Protein AF-A0A383AZI6-F1 (afdb_monomer_lite)

Foldseek 3Di:
DLVVLLVVLLVVLLVVLLVCLQVVPDLVVVCCVLVVLLVVLLVVLCVDPQSVVLLVVLQVSLVVQCDPPNLVVLLVVQQVSNVVSVNNPPSVSSVSSSSSSSSSSSSSSSVVSVVCVVPPPPVRVVVVVVVVVVVPPDPCDPVNVDLVVLLVVLCVVQVVVVVVVVCCQCPVVVHDDDPVVVVVVVSVVSSVVSSVVSSCVVPPVVVVVVVCVVCLVQCQDDDPVDPCGVVHHNVVSVVVVVVVVVVVD

pLDDT: mean 81.36, std 10.44, range [44.0, 95.06]

Radius of gyration: 22.18 Å; chains: 1; bounding box: 53×48×57 Å

Structure (mmCIF, N/CA/C/O backbone):
data_AF-A0A383AZI6-F1
#
_entry.id   AF-A0A383AZI6-F1
#
loop_
_atom_site.group_PDB
_atom_site.id
_atom_site.type_symbol
_atom_site.label_atom_id
_atom_site.label_alt_id
_atom_site.label_comp_id
_atom_site.label_asym_id
_atom_site.label_entity_id
_atom_site.label_seq_id
_atom_site.pdbx_PDB_ins_code
_atom_site.Cartn_x
_atom_site.Cartn_y
_atom_site.Cartn_z
_atom_site.occupancy
_atom_site.B_iso_or_equiv
_atom_site.auth_seq_id
_atom_site.auth_comp_id
_atom_site.auth_asym_id
_atom_site.auth_atom_id
_atom_site.pdbx_PDB_model_num
ATOM 1 N N . PRO A 1 1 ? -8.246 4.842 -11.135 1.00 75.75 1 PRO A N 1
ATOM 2 C CA . PRO A 1 1 ? -8.836 3.489 -10.935 1.00 75.75 1 PRO A CA 1
ATOM 3 C C . PRO A 1 1 ? -8.037 2.626 -9.942 1.00 75.75 1 PRO A C 1
ATOM 5 O O . PRO A 1 1 ? -8.642 2.049 -9.046 1.00 75.75 1 PRO A O 1
ATOM 8 N N . LEU A 1 2 ? -6.700 2.598 -10.049 1.00 81.69 2 LEU A N 1
ATOM 9 C CA . LEU A 1 2 ? -5.825 1.790 -9.187 1.00 81.69 2 LEU A CA 1
ATOM 10 C C . LEU A 1 2 ? -6.027 2.072 -7.687 1.00 81.69 2 LEU A C 1
ATOM 12 O O . LEU A 1 2 ? -6.372 1.167 -6.938 1.00 81.69 2 LEU A O 1
ATOM 16 N N . VAL A 1 3 ? -5.922 3.339 -7.265 1.00 83.31 3 VAL A N 1
ATOM 17 C CA . VAL A 1 3 ? -6.069 3.749 -5.851 1.00 83.31 3 VAL A CA 1
ATOM 18 C C . VAL A 1 3 ? -7.424 3.342 -5.257 1.00 83.31 3 VAL A C 1
ATOM 20 O O . VAL A 1 3 ? -7.498 2.954 -4.096 1.00 83.31 3 VAL A O 1
ATOM 23 N N . LEU A 1 4 ? -8.499 3.385 -6.052 1.00 86.38 4 LEU A N 1
ATOM 24 C CA . LEU A 1 4 ? -9.842 3.004 -5.599 1.00 86.38 4 LEU A CA 1
ATOM 25 C C . LEU A 1 4 ? -9.959 1.495 -5.369 1.00 86.38 4 LEU A C 1
ATOM 27 O O . LEU A 1 4 ? -10.538 1.077 -4.373 1.00 86.38 4 LEU A O 1
ATOM 31 N N . ILE A 1 5 ? -9.393 0.684 -6.265 1.00 87.62 5 ILE A N 1
ATOM 32 C CA . ILE A 1 5 ? -9.413 -0.781 -6.160 1.00 87.62 5 ILE A CA 1
ATOM 33 C C . ILE A 1 5 ? -8.516 -1.256 -5.017 1.00 87.62 5 ILE A C 1
ATOM 35 O O . ILE A 1 5 ? -8.917 -2.119 -4.238 1.00 87.62 5 ILE A O 1
ATOM 39 N N . VAL A 1 6 ? -7.349 -0.632 -4.855 1.00 85.75 6 VAL A N 1
ATOM 40 C CA . VAL A 1 6 ? -6.475 -0.837 -3.695 1.00 85.75 6 VAL A CA 1
ATOM 41 C C . VAL A 1 6 ? -7.218 -0.489 -2.404 1.00 85.75 6 VAL A C 1
ATOM 43 O O . VAL A 1 6 ? -7.275 -1.307 -1.489 1.00 85.75 6 VAL A O 1
ATOM 46 N N . GLY A 1 7 ? -7.862 0.682 -2.350 1.00 84.94 7 GLY A N 1
ATOM 47 C CA . GLY A 1 7 ? -8.671 1.106 -1.206 1.00 84.94 7 GLY A CA 1
ATOM 48 C C . GLY A 1 7 ? -9.829 0.151 -0.903 1.00 84.94 7 GLY A C 1
ATOM 49 O O . GLY A 1 7 ? -10.079 -0.155 0.261 1.00 84.94 7 GLY A O 1
ATOM 50 N N . ALA A 1 8 ? -10.492 -0.385 -1.931 1.00 88.31 8 ALA A N 1
ATOM 51 C CA . ALA A 1 8 ? -11.521 -1.410 -1.774 1.00 88.31 8 ALA A CA 1
ATOM 52 C C . ALA A 1 8 ? -10.944 -2.713 -1.192 1.00 88.31 8 ALA A C 1
ATOM 54 O O . ALA A 1 8 ? -11.536 -3.285 -0.277 1.00 88.31 8 ALA A O 1
ATOM 55 N N . GLY A 1 9 ? -9.763 -3.142 -1.654 1.00 86.12 9 GLY A N 1
ATOM 56 C CA . GLY A 1 9 ? -9.033 -4.284 -1.098 1.00 86.12 9 GLY A CA 1
ATOM 57 C C . GLY A 1 9 ? -8.710 -4.107 0.389 1.00 86.12 9 GLY A C 1
ATOM 58 O O . GLY A 1 9 ? -9.029 -4.982 1.196 1.00 86.12 9 GLY A O 1
ATOM 59 N N . VAL A 1 10 ? -8.164 -2.948 0.777 1.00 85.56 10 VAL A N 1
ATOM 60 C CA . VAL A 1 10 ? -7.911 -2.606 2.191 1.00 85.56 10 VAL A CA 1
ATOM 61 C C . VAL A 1 10 ? -9.215 -2.590 2.999 1.00 85.56 10 VAL A C 1
ATOM 63 O O . VAL A 1 10 ? -9.258 -3.115 4.111 1.00 85.56 10 VAL A O 1
ATOM 66 N N . GLY A 1 11 ? -10.296 -2.036 2.444 1.00 85.56 11 GLY A N 1
ATOM 67 C CA . GLY A 1 11 ? -11.608 -1.995 3.093 1.00 85.56 11 GLY A CA 1
ATOM 68 C C . GLY A 1 11 ? -12.168 -3.389 3.389 1.00 85.56 11 GLY A C 1
ATOM 69 O O . GLY A 1 11 ? -12.598 -3.657 4.511 1.00 85.56 11 GLY A O 1
ATOM 70 N N . ILE A 1 12 ? -12.098 -4.308 2.421 1.00 88.75 12 ILE A N 1
ATOM 71 C CA . ILE A 1 12 ? -12.509 -5.709 2.605 1.00 88.75 12 ILE A CA 1
ATOM 72 C C . ILE A 1 12 ? -11.658 -6.382 3.688 1.00 88.75 12 ILE A C 1
ATOM 74 O O . ILE A 1 12 ? -12.202 -7.054 4.568 1.00 88.75 12 ILE A O 1
ATOM 78 N N . ALA A 1 13 ? -10.340 -6.163 3.674 1.00 85.94 13 ALA A N 1
ATOM 79 C CA . ALA A 1 13 ? -9.444 -6.699 4.695 1.00 85.94 13 ALA A CA 1
ATOM 80 C C . ALA A 1 13 ? -9.781 -6.184 6.102 1.00 85.94 13 ALA A C 1
ATOM 82 O O . ALA A 1 13 ? -9.798 -6.969 7.053 1.00 85.94 13 ALA A O 1
ATOM 83 N N . ALA A 1 14 ? -10.100 -4.894 6.240 1.00 81.62 14 ALA A N 1
ATOM 84 C CA . ALA A 1 14 ? -10.511 -4.303 7.510 1.00 81.62 14 ALA A CA 1
ATOM 85 C C . ALA A 1 14 ? -11.817 -4.928 8.027 1.00 81.62 14 ALA A C 1
ATOM 87 O O . ALA A 1 14 ? -11.870 -5.351 9.181 1.00 81.62 14 ALA A O 1
ATOM 88 N N . ILE A 1 15 ? -12.836 -5.074 7.168 1.00 85.88 15 ILE A N 1
ATOM 89 C CA . ILE A 1 15 ? -14.121 -5.703 7.524 1.00 85.88 15 ILE A CA 1
ATOM 90 C C . ILE A 1 15 ? -13.909 -7.146 7.993 1.00 85.88 15 ILE A C 1
ATOM 92 O O . ILE A 1 15 ? -14.401 -7.539 9.054 1.00 85.88 15 ILE A O 1
ATOM 96 N N . LEU A 1 16 ? -13.151 -7.938 7.230 1.00 85.88 16 LEU A N 1
ATOM 97 C CA . LEU A 1 16 ? -12.833 -9.321 7.587 1.00 85.88 16 LEU A CA 1
ATOM 98 C C . LEU A 1 16 ? -12.032 -9.399 8.893 1.00 85.88 16 LEU A C 1
ATOM 100 O O . LEU A 1 16 ? -12.308 -10.262 9.728 1.00 85.88 16 LEU A O 1
ATOM 104 N N . GLY A 1 17 ? -11.094 -8.473 9.104 1.00 80.12 17 GLY A N 1
ATOM 105 C CA . GLY A 1 17 ? -10.350 -8.322 10.352 1.00 80.12 17 GLY A CA 1
ATOM 106 C C . GLY A 1 17 ? -11.260 -8.073 11.553 1.00 80.12 17 GLY A C 1
ATOM 107 O O . GLY A 1 17 ? -11.163 -8.783 12.555 1.00 80.12 17 GLY A O 1
ATOM 108 N N . THR A 1 18 ? -12.200 -7.133 11.440 1.00 77.44 18 THR A N 1
ATOM 109 C CA . THR A 1 18 ? -13.170 -6.833 12.500 1.00 77.44 18 THR A CA 1
ATOM 110 C C . THR A 1 18 ? -14.098 -8.016 12.781 1.00 77.44 18 THR A C 1
ATOM 112 O O . THR A 1 18 ? -14.256 -8.400 13.940 1.00 77.44 18 THR A O 1
ATOM 115 N N . ILE A 1 19 ? -14.668 -8.647 11.745 1.00 81.44 19 ILE A N 1
ATOM 116 C CA . ILE A 1 19 ? -15.553 -9.819 11.898 1.00 81.44 19 ILE A CA 1
ATOM 117 C C . ILE A 1 19 ? -14.828 -10.950 12.621 1.00 81.44 19 ILE A C 1
ATOM 119 O O . ILE A 1 19 ? -15.390 -11.592 13.511 1.00 81.44 19 ILE A O 1
ATOM 123 N N . ARG A 1 20 ? -13.569 -11.185 12.257 1.00 79.50 20 ARG A N 1
ATOM 124 C CA . ARG A 1 20 ? -12.736 -12.202 12.885 1.00 79.50 20 ARG A CA 1
ATOM 125 C C . ARG A 1 20 ? -12.539 -11.934 14.376 1.00 79.50 20 ARG A C 1
ATOM 127 O O . ARG A 1 20 ? -12.632 -12.885 15.151 1.00 79.50 20 ARG A O 1
ATOM 134 N N . PHE A 1 21 ? -12.292 -10.691 14.795 1.00 72.69 21 PHE A N 1
ATOM 135 C CA . PHE A 1 21 ? -12.179 -10.375 16.222 1.00 72.69 21 PHE A CA 1
ATOM 136 C C . PHE A 1 21 ? -13.483 -10.648 16.972 1.00 72.69 21 PHE A C 1
ATOM 138 O O . PHE A 1 21 ? -13.454 -11.306 18.009 1.00 72.69 21 PHE A O 1
ATOM 145 N N . VAL A 1 22 ? -14.617 -10.218 16.411 1.00 72.62 22 VAL A N 1
ATOM 146 C CA . VAL A 1 22 ? -15.942 -10.392 17.027 1.00 72.62 22 VAL A CA 1
ATOM 147 C C . VAL A 1 22 ? -16.327 -11.870 17.138 1.00 72.62 22 VAL A C 1
ATOM 149 O O . VAL A 1 22 ? -16.820 -12.304 18.173 1.00 72.62 22 VAL A O 1
ATOM 152 N N . ARG A 1 23 ? -16.081 -12.673 16.094 1.00 78.19 23 ARG A N 1
ATOM 153 C CA . ARG A 1 23 ? -16.417 -14.112 16.071 1.00 78.19 23 ARG A CA 1
ATOM 154 C C . ARG A 1 23 ? -15.332 -15.014 16.650 1.00 78.19 23 ARG A C 1
ATOM 156 O O . ARG A 1 23 ? -15.514 -16.225 16.746 1.00 78.19 23 ARG A O 1
ATOM 163 N N . GLY A 1 24 ? -14.184 -14.448 17.005 1.00 72.88 24 GLY A N 1
ATOM 164 C CA . GLY A 1 24 ? -13.071 -15.181 17.582 1.00 72.88 24 GLY A CA 1
ATOM 165 C C . GLY A 1 24 ? -12.410 -16.202 16.653 1.00 72.88 24 GLY A C 1
ATOM 166 O O . GLY A 1 24 ? -11.828 -17.159 17.161 1.00 72.88 24 GLY A O 1
ATOM 167 N N . TRP A 1 25 ? -12.490 -16.010 15.335 1.00 79.25 25 TRP A N 1
ATOM 168 C CA . TRP A 1 25 ? -11.912 -16.921 14.346 1.00 79.25 25 TRP A CA 1
ATOM 169 C C . TRP A 1 25 ? -10.382 -16.946 14.403 1.00 79.25 25 TRP A C 1
ATOM 171 O O . TRP A 1 25 ? -9.724 -15.950 14.727 1.00 79.25 25 TRP A O 1
ATOM 181 N N . SER A 1 26 ? -9.804 -18.103 14.073 1.00 80.88 26 SER A N 1
ATOM 182 C CA . SER A 1 26 ? -8.355 -18.256 14.007 1.00 80.88 26 SER A CA 1
ATOM 183 C C . SER A 1 26 ? -7.778 -17.512 12.797 1.00 80.88 26 SER A C 1
ATOM 185 O O . SER A 1 26 ? -8.400 -17.385 11.745 1.00 80.88 26 SER A O 1
ATOM 187 N N . LEU A 1 27 ? -6.557 -17.001 12.962 1.00 78.06 27 LEU A N 1
ATOM 188 C CA . LEU A 1 27 ? -5.830 -16.236 11.944 1.00 78.06 27 LEU A CA 1
ATOM 189 C C . LEU A 1 27 ? -5.413 -17.085 10.746 1.00 78.06 27 LEU A C 1
ATOM 191 O O . LEU A 1 27 ? -5.456 -16.635 9.604 1.00 78.06 27 LEU A O 1
ATOM 195 N N . LYS A 1 28 ? -4.980 -18.315 11.035 1.00 85.12 28 LYS A N 1
ATOM 196 C CA . LYS A 1 28 ? -4.291 -19.179 10.076 1.00 85.12 28 LYS A CA 1
ATOM 197 C C . LYS A 1 28 ? -5.150 -19.467 8.836 1.00 85.12 28 LYS A C 1
ATOM 199 O O . LYS A 1 28 ? -4.651 -19.230 7.741 1.00 85.12 28 LYS A O 1
ATOM 204 N N . PRO A 1 29 ? -6.432 -19.880 8.954 1.00 85.88 29 PRO A N 1
ATOM 205 C CA . PRO A 1 29 ? -7.265 -20.156 7.785 1.00 85.88 29 PRO A CA 1
ATOM 206 C C . PRO A 1 29 ? -7.464 -18.930 6.897 1.00 85.88 29 PRO A C 1
ATOM 208 O O . PRO A 1 29 ? -7.442 -19.060 5.681 1.00 85.88 29 PRO A O 1
ATOM 211 N N . MET A 1 30 ? -7.604 -17.739 7.486 1.00 85.00 30 MET A N 1
ATOM 212 C CA . MET A 1 30 ? -7.786 -16.505 6.720 1.00 85.00 30 MET A CA 1
ATOM 213 C C . MET A 1 30 ? -6.540 -16.147 5.917 1.00 85.00 30 MET A C 1
ATOM 215 O O . MET A 1 30 ? -6.659 -15.779 4.752 1.00 85.00 30 MET A O 1
ATOM 219 N N . ILE A 1 31 ? -5.351 -16.305 6.513 1.00 87.44 31 ILE A N 1
ATOM 220 C CA . ILE A 1 31 ? -4.098 -16.111 5.780 1.00 87.44 31 ILE A CA 1
ATOM 221 C C . ILE A 1 31 ? -4.000 -17.108 4.637 1.00 87.44 31 ILE A C 1
ATOM 223 O O . ILE A 1 31 ? -3.735 -16.684 3.523 1.00 87.44 31 ILE A O 1
ATOM 227 N N . TYR A 1 32 ? -4.257 -18.399 4.861 1.00 89.44 32 TYR A N 1
ATOM 228 C CA . TYR A 1 32 ? -4.204 -19.372 3.767 1.00 89.44 32 TYR A CA 1
ATOM 229 C C . TYR A 1 32 ? -5.221 -19.057 2.663 1.00 89.44 32 TYR A C 1
ATOM 231 O O . TYR A 1 32 ? -4.872 -19.112 1.488 1.00 89.44 32 TYR A O 1
ATOM 239 N N . CYS A 1 33 ? -6.440 -18.648 3.023 1.00 90.12 33 CYS A N 1
ATOM 240 C CA . CYS A 1 33 ? -7.472 -18.277 2.055 1.00 90.12 33 CYS A CA 1
ATOM 241 C C . CYS A 1 33 ? -7.125 -17.025 1.240 1.00 90.12 33 CYS A C 1
ATOM 243 O O . CYS A 1 33 ? -7.593 -16.915 0.115 1.00 90.12 33 CYS A O 1
ATOM 245 N N . ALA A 1 34 ? -6.339 -16.088 1.777 1.00 89.88 34 ALA A N 1
ATOM 246 C CA . ALA A 1 34 ? -5.905 -14.895 1.046 1.00 89.88 34 ALA A CA 1
ATOM 247 C C . ALA A 1 34 ? -4.594 -15.131 0.277 1.00 89.88 34 ALA A C 1
ATOM 249 O O . ALA A 1 34 ? -4.462 -14.739 -0.879 1.00 89.88 34 ALA A O 1
ATOM 250 N N . LEU A 1 35 ? -3.631 -15.808 0.903 1.00 92.38 35 LEU A N 1
ATOM 251 C CA . LEU A 1 35 ? -2.300 -16.048 0.357 1.00 92.38 35 LEU A CA 1
ATOM 252 C C . LEU A 1 35 ? -2.334 -17.010 -0.832 1.00 92.38 35 LEU A C 1
ATOM 254 O O . LEU A 1 35 ? -1.666 -16.754 -1.826 1.00 92.38 35 LEU A O 1
ATOM 258 N N . VAL A 1 36 ? -3.106 -18.102 -0.760 1.00 94.50 36 VAL A N 1
ATOM 259 C CA . VAL A 1 36 ? -3.150 -19.099 -1.843 1.00 94.50 36 VAL A CA 1
ATOM 260 C C . VAL A 1 36 ? -3.629 -18.477 -3.165 1.00 94.50 36 VAL A C 1
ATOM 262 O O . VAL A 1 36 ? -2.909 -18.615 -4.154 1.00 94.50 36 VAL A O 1
ATOM 265 N N . PRO A 1 37 ? -4.750 -17.729 -3.221 1.00 93.81 37 PRO A N 1
ATOM 266 C CA . PRO A 1 37 ? -5.142 -17.009 -4.433 1.00 93.81 37 PRO A CA 1
ATOM 267 C C . PRO A 1 37 ? -4.100 -15.995 -4.903 1.00 93.81 37 PRO A C 1
ATOM 269 O O . PRO A 1 37 ? -3.832 -15.926 -6.097 1.00 93.81 37 PRO A O 1
ATOM 272 N N . VAL A 1 38 ? -3.476 -15.241 -3.990 1.00 94.12 38 VAL A N 1
ATOM 273 C CA . VAL A 1 38 ? -2.420 -14.274 -4.343 1.00 94.12 38 VAL A CA 1
ATOM 274 C C . VAL A 1 38 ? -1.239 -14.965 -5.022 1.00 94.12 38 VAL A C 1
ATOM 276 O O . VAL A 1 38 ? -0.753 -14.483 -6.044 1.00 94.12 38 VAL A O 1
ATOM 279 N N . LEU A 1 39 ? -0.799 -16.112 -4.502 1.00 94.88 39 LEU A N 1
ATOM 280 C CA . LEU A 1 39 ? 0.286 -16.891 -5.098 1.00 94.88 39 LEU A CA 1
ATOM 281 C C . LEU A 1 39 ? -0.109 -17.471 -6.460 1.00 94.88 39 LEU A C 1
ATOM 283 O O . LEU A 1 39 ? 0.690 -17.418 -7.392 1.00 94.88 39 LEU A O 1
ATOM 287 N N . ILE A 1 40 ? -1.342 -17.965 -6.608 1.00 95.06 40 ILE A N 1
ATOM 288 C CA . ILE A 1 40 ? -1.856 -18.461 -7.894 1.00 95.06 40 ILE A CA 1
ATOM 289 C C . ILE A 1 40 ? -1.901 -17.330 -8.930 1.00 95.06 40 ILE A C 1
ATOM 291 O O . ILE A 1 40 ? -1.426 -17.505 -10.049 1.00 95.06 40 ILE A O 1
ATOM 295 N N . LEU A 1 41 ? -2.416 -16.157 -8.556 1.00 93.38 41 LEU A N 1
ATOM 296 C CA . LEU A 1 41 ? -2.468 -14.982 -9.430 1.00 93.38 41 LEU A CA 1
ATOM 297 C C . LEU A 1 41 ? -1.069 -14.475 -9.789 1.00 93.38 41 LEU A C 1
ATOM 299 O O . LEU A 1 41 ? -0.836 -14.078 -10.925 1.00 93.38 41 LEU A O 1
ATOM 303 N N . THR A 1 42 ? -0.130 -14.532 -8.844 1.00 93.69 42 THR A N 1
ATOM 304 C CA . THR A 1 42 ? 1.278 -14.181 -9.069 1.00 93.69 42 THR A CA 1
ATOM 305 C C . THR A 1 42 ? 1.919 -15.137 -10.075 1.00 93.69 42 THR A C 1
ATOM 307 O O . THR A 1 42 ? 2.559 -14.692 -11.023 1.00 93.69 42 THR A O 1
ATOM 310 N N . ALA A 1 43 ? 1.706 -16.448 -9.922 1.00 93.88 43 ALA A N 1
ATOM 311 C CA . ALA A 1 43 ? 2.197 -17.446 -10.869 1.00 93.88 43 ALA A CA 1
ATOM 312 C C . ALA A 1 43 ? 1.568 -17.267 -12.260 1.00 93.88 43 ALA A C 1
ATOM 314 O O . ALA A 1 43 ? 2.270 -17.349 -13.263 1.00 93.88 43 ALA A O 1
ATOM 315 N N . TYR A 1 44 ? 0.272 -16.956 -12.328 1.00 92.00 44 TYR A N 1
ATOM 316 C CA . TYR A 1 44 ? -0.409 -16.652 -13.586 1.00 92.00 44 TYR A CA 1
ATOM 317 C C . TYR A 1 44 ? 0.181 -15.410 -14.273 1.00 92.00 44 TYR A C 1
ATOM 319 O O . TYR A 1 44 ? 0.559 -15.465 -15.441 1.00 92.00 44 TYR A O 1
ATOM 327 N N . ALA A 1 45 ? 0.345 -14.313 -13.529 1.00 91.31 45 ALA A N 1
ATOM 328 C CA . ALA A 1 45 ? 0.943 -13.075 -14.023 1.00 91.31 45 ALA A CA 1
ATOM 329 C C . ALA A 1 45 ? 2.422 -13.233 -14.422 1.00 91.31 45 ALA A C 1
ATOM 331 O O . ALA A 1 45 ? 2.920 -12.470 -15.243 1.00 91.31 45 ALA A O 1
ATOM 332 N N . TRP A 1 46 ? 3.131 -14.222 -13.870 1.00 90.62 46 TRP A N 1
ATOM 333 C CA . TRP A 1 46 ? 4.505 -14.534 -14.263 1.00 90.62 46 TRP A CA 1
ATOM 334 C C . TRP A 1 46 ? 4.595 -15.178 -15.649 1.00 90.62 46 TRP A C 1
ATOM 336 O O . TRP A 1 46 ? 5.574 -14.951 -16.367 1.00 90.62 46 TRP A O 1
ATOM 346 N N . VAL A 1 47 ? 3.605 -15.994 -16.022 1.00 90.75 47 VAL A N 1
ATOM 347 C CA . VAL A 1 47 ? 3.582 -16.704 -17.310 1.00 90.75 47 VAL A CA 1
ATOM 348 C C . VAL A 1 47 ? 3.323 -15.739 -18.468 1.00 90.75 47 VAL A C 1
ATOM 350 O O . VAL A 1 47 ? 3.956 -15.879 -19.512 1.00 90.75 47 VAL A O 1
ATOM 353 N N . ASP A 1 48 ? 2.454 -14.744 -18.281 1.00 86.69 48 ASP A N 1
ATOM 354 C CA . ASP A 1 48 ? 2.137 -13.751 -19.311 1.00 86.69 48 ASP A CA 1
ATOM 355 C C . ASP A 1 48 ? 3.175 -12.604 -19.335 1.00 86.69 48 ASP A C 1
ATOM 357 O O . ASP A 1 48 ? 3.325 -11.886 -18.339 1.00 86.69 48 ASP A O 1
ATOM 361 N N . PRO A 1 49 ? 3.883 -12.378 -20.462 1.00 83.56 49 PRO A N 1
ATOM 362 C CA . PRO A 1 49 ? 4.853 -11.291 -20.590 1.00 83.56 49 PRO A CA 1
ATOM 363 C C . PRO A 1 49 ? 4.283 -9.899 -20.286 1.00 83.56 49 PRO A C 1
ATOM 365 O O . PRO A 1 49 ? 5.000 -9.061 -19.743 1.00 83.56 49 PRO A O 1
ATOM 368 N N . ASN A 1 50 ? 3.004 -9.654 -20.592 1.00 82.31 50 ASN A N 1
ATOM 369 C CA . ASN A 1 50 ? 2.376 -8.344 -20.402 1.00 82.31 50 ASN A CA 1
ATOM 370 C C . ASN A 1 50 ? 2.077 -8.058 -18.924 1.00 82.31 50 ASN A C 1
ATOM 372 O O . ASN A 1 50 ? 2.174 -6.919 -18.471 1.00 82.31 50 ASN A O 1
ATOM 376 N N . LEU A 1 51 ? 1.740 -9.093 -18.148 1.00 84.56 51 LEU A N 1
ATOM 377 C CA . LEU A 1 51 ? 1.427 -8.954 -16.722 1.00 84.56 51 LEU A CA 1
ATOM 37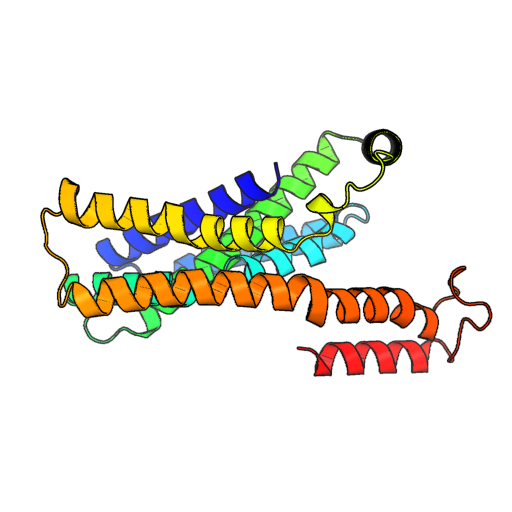8 C C . LEU A 1 51 ? 2.677 -8.975 -15.847 1.00 84.56 51 LEU A C 1
ATOM 380 O O . LEU A 1 51 ? 2.641 -8.464 -14.725 1.00 84.56 51 LEU A O 1
ATOM 384 N N . ARG A 1 52 ? 3.790 -9.518 -16.351 1.00 85.88 52 ARG A N 1
ATOM 385 C CA . ARG A 1 52 ? 5.034 -9.633 -15.586 1.00 85.88 52 ARG A CA 1
ATOM 386 C C . ARG A 1 52 ? 5.543 -8.280 -15.081 1.00 85.88 52 ARG A C 1
ATOM 388 O O . ARG A 1 52 ? 6.098 -8.212 -13.990 1.00 85.88 52 ARG A O 1
ATOM 395 N N . VAL A 1 53 ? 5.298 -7.197 -15.820 1.00 84.12 53 VAL A N 1
ATOM 396 C CA . VAL A 1 53 ? 5.680 -5.827 -15.427 1.00 84.12 53 VAL A CA 1
ATOM 397 C C . VAL A 1 53 ? 4.845 -5.311 -14.243 1.00 84.12 53 VAL A C 1
ATOM 399 O O . VAL A 1 53 ? 5.330 -4.530 -13.429 1.00 84.12 53 VAL A O 1
ATOM 402 N N . ILE A 1 54 ? 3.603 -5.783 -14.092 1.00 87.56 54 ILE A N 1
ATOM 403 C CA . ILE A 1 54 ? 2.683 -5.367 -13.019 1.00 87.56 54 ILE A CA 1
ATOM 404 C C . ILE A 1 54 ? 3.001 -6.085 -11.697 1.00 87.56 54 ILE A C 1
ATOM 406 O O . ILE A 1 54 ? 2.623 -5.600 -10.633 1.00 87.56 54 ILE A O 1
ATOM 410 N N . LEU A 1 55 ? 3.726 -7.210 -11.730 1.00 89.94 55 LEU A N 1
ATOM 411 C CA . LEU A 1 55 ? 4.060 -7.990 -10.532 1.00 89.94 55 LEU A CA 1
ATOM 412 C C . LEU A 1 55 ? 4.787 -7.166 -9.465 1.00 89.94 55 LEU A C 1
ATOM 414 O O . LEU A 1 55 ? 4.372 -7.199 -8.309 1.00 89.94 55 LEU A O 1
ATOM 418 N N . GLY A 1 56 ? 5.826 -6.415 -9.848 1.00 87.44 56 GLY A N 1
ATOM 419 C CA . GLY A 1 56 ? 6.567 -5.563 -8.908 1.00 87.44 56 GLY A CA 1
ATOM 420 C C . GLY A 1 56 ? 5.653 -4.525 -8.256 1.00 87.44 56 GLY A C 1
ATOM 421 O O . GLY A 1 56 ? 5.549 -4.462 -7.036 1.00 87.44 56 GLY A O 1
ATOM 422 N N . LEU A 1 57 ? 4.866 -3.820 -9.076 1.00 88.69 57 LEU A N 1
ATOM 423 C CA . LEU A 1 57 ? 3.883 -2.842 -8.604 1.00 88.69 57 LEU A CA 1
ATOM 424 C C . LEU A 1 57 ? 2.855 -3.457 -7.638 1.00 88.69 57 LEU A C 1
ATOM 426 O O . LEU A 1 57 ? 2.488 -2.833 -6.642 1.00 88.69 57 LEU A O 1
ATOM 430 N N . ALA A 1 58 ? 2.362 -4.663 -7.933 1.00 90.62 58 ALA A N 1
ATOM 431 C CA . ALA A 1 58 ? 1.367 -5.335 -7.106 1.00 90.62 58 ALA A CA 1
ATOM 432 C C . ALA A 1 58 ? 1.916 -5.667 -5.714 1.00 90.62 58 ALA A C 1
ATOM 434 O O . ALA A 1 58 ? 1.239 -5.398 -4.721 1.00 90.62 58 ALA A O 1
ATOM 435 N N . TRP A 1 59 ? 3.131 -6.213 -5.640 1.00 90.50 59 TRP A N 1
ATOM 436 C CA . TRP A 1 59 ? 3.769 -6.593 -4.379 1.00 90.50 59 TRP A CA 1
ATOM 437 C C . TRP A 1 59 ? 4.236 -5.380 -3.562 1.00 90.50 59 TRP A C 1
ATOM 439 O O . TRP A 1 59 ? 4.017 -5.362 -2.349 1.00 90.50 59 TRP A O 1
ATOM 449 N N . ASP A 1 60 ? 4.727 -4.321 -4.210 1.00 88.19 60 ASP A N 1
ATOM 450 C CA . ASP A 1 60 ? 5.073 -3.059 -3.539 1.00 88.19 60 ASP A CA 1
ATOM 451 C C . ASP A 1 60 ? 3.836 -2.368 -2.951 1.00 88.19 60 ASP A C 1
ATOM 453 O O . ASP A 1 60 ? 3.865 -1.830 -1.841 1.00 88.19 60 ASP A O 1
ATOM 457 N N . CYS A 1 61 ? 2.698 -2.433 -3.650 1.00 85.69 61 CYS A N 1
ATOM 458 C CA . CYS A 1 61 ? 1.4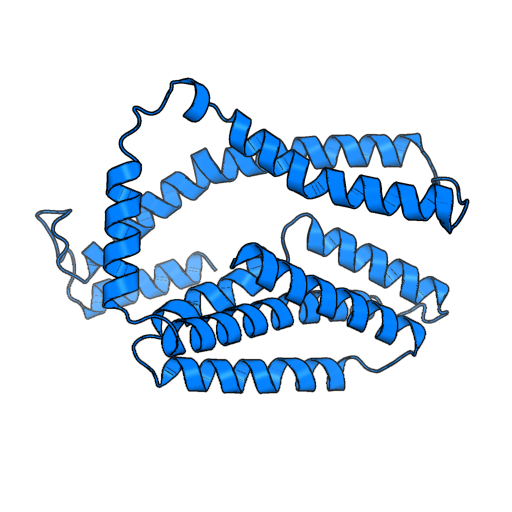45 -1.849 -3.173 1.00 85.69 61 CYS A CA 1
ATOM 459 C C . CYS A 1 61 ? 1.000 -2.438 -1.821 1.00 85.69 61 CYS A C 1
ATOM 461 O O . CYS A 1 61 ? 0.488 -1.715 -0.957 1.00 85.69 61 CYS A O 1
ATOM 463 N N . GLY A 1 62 ? 1.242 -3.733 -1.598 1.00 83.50 62 GLY A N 1
ATOM 464 C CA . GLY A 1 62 ? 0.979 -4.383 -0.314 1.00 83.50 62 GLY A CA 1
ATOM 465 C C . GLY A 1 62 ? 1.758 -3.751 0.845 1.00 83.50 62 GLY A C 1
ATOM 466 O O . GLY A 1 62 ? 1.198 -3.567 1.922 1.00 83.50 62 GLY A O 1
ATOM 467 N N . ALA A 1 63 ? 3.014 -3.355 0.619 1.00 78.81 63 ALA A N 1
ATOM 468 C CA . ALA A 1 63 ? 3.845 -2.694 1.625 1.00 78.81 63 ALA A CA 1
ATOM 469 C C . ALA A 1 63 ? 3.467 -1.213 1.818 1.00 78.81 63 ALA A C 1
ATOM 471 O O . ALA A 1 63 ? 3.371 -0.736 2.951 1.00 78.81 63 ALA A O 1
ATOM 472 N N . VAL A 1 64 ? 3.175 -0.494 0.727 1.00 80.25 64 VAL A N 1
ATOM 473 C CA . VAL A 1 64 ? 2.788 0.932 0.763 1.00 80.25 64 VAL A CA 1
ATOM 474 C C . VAL A 1 64 ? 1.466 1.146 1.509 1.00 80.25 64 VAL A C 1
ATOM 476 O O . VAL A 1 64 ? 1.298 2.127 2.234 1.00 80.25 64 VAL A O 1
ATOM 479 N N . THR A 1 65 ? 0.518 0.215 1.378 1.00 78.88 65 THR A N 1
ATOM 480 C CA . THR A 1 65 ? -0.770 0.281 2.091 1.00 78.88 65 THR A CA 1
ATOM 481 C C . THR A 1 65 ? -0.622 0.091 3.604 1.00 78.88 65 THR A C 1
ATOM 483 O O . THR A 1 65 ? -1.374 0.693 4.377 1.00 78.88 65 THR A O 1
ATOM 486 N N . THR A 1 66 ? 0.407 -0.636 4.050 1.00 78.69 66 THR A N 1
ATOM 487 C CA . THR A 1 66 ? 0.833 -0.743 5.455 1.00 78.69 66 THR A CA 1
ATOM 488 C C . THR A 1 66 ? 1.795 0.380 5.860 1.00 78.69 66 THR A C 1
ATOM 490 O O . THR A 1 66 ? 2.811 0.151 6.509 1.00 78.69 66 THR A O 1
ATOM 493 N N . GLY A 1 67 ? 1.472 1.613 5.472 1.00 78.19 67 GLY A N 1
ATOM 494 C CA . GLY A 1 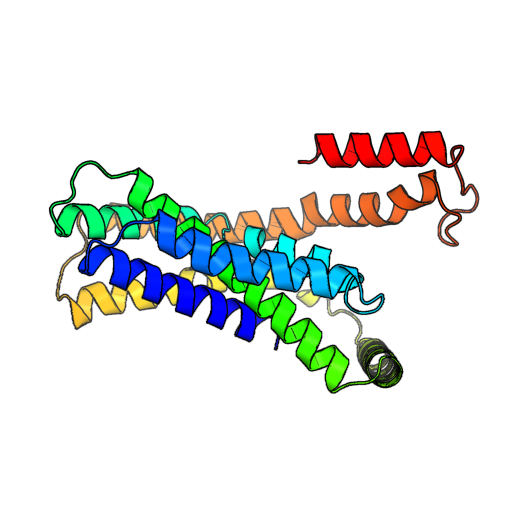67 ? 2.312 2.779 5.723 1.00 78.19 67 GLY A CA 1
ATOM 495 C C . GLY A 1 67 ? 2.485 3.149 7.209 1.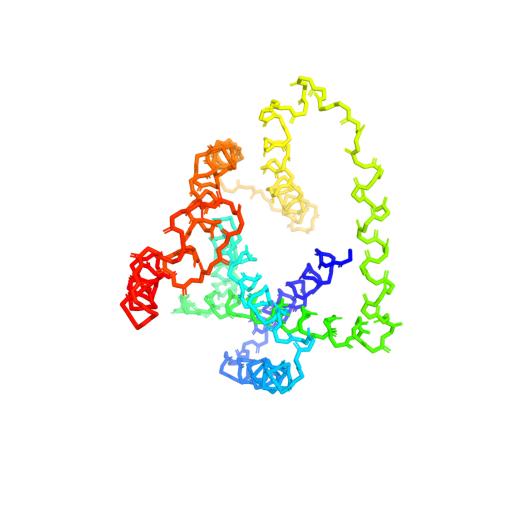00 78.19 67 GLY A C 1
ATOM 496 O O . GLY A 1 67 ? 1.836 2.574 8.095 1.00 78.19 67 GLY A O 1
ATOM 497 N N . PRO A 1 68 ? 3.306 4.182 7.489 1.00 76.81 68 PRO A N 1
ATOM 498 C CA . PRO A 1 68 ? 3.698 4.594 8.843 1.00 76.81 68 PRO A CA 1
ATOM 499 C C . PRO A 1 68 ? 2.522 5.023 9.733 1.00 76.81 68 PRO A C 1
ATOM 501 O O . PRO A 1 68 ? 2.630 4.992 10.955 1.00 76.81 68 PRO A O 1
ATOM 504 N N . VAL A 1 69 ? 1.386 5.390 9.135 1.00 81.00 69 VAL A N 1
ATOM 505 C CA . VAL A 1 69 ? 0.149 5.746 9.851 1.00 81.00 69 VAL A CA 1
ATOM 506 C C . VAL A 1 69 ? -0.768 4.536 10.023 1.00 81.00 69 VAL A C 1
ATOM 508 O O . VAL A 1 69 ? -1.324 4.316 11.100 1.00 81.00 69 VAL A O 1
ATOM 511 N N . THR A 1 70 ? -0.940 3.741 8.965 1.00 81.81 70 THR A N 1
ATOM 512 C CA . THR A 1 70 ? -1.939 2.668 8.914 1.00 81.81 70 THR A CA 1
ATOM 513 C C . THR A 1 70 ? -1.594 1.531 9.871 1.00 81.81 70 THR A C 1
ATOM 515 O O . THR A 1 70 ? -2.486 1.014 10.540 1.00 81.81 70 THR A O 1
ATOM 518 N N . VAL A 1 71 ? -0.316 1.154 9.990 1.00 85.88 71 VAL A N 1
ATOM 519 C CA . VAL A 1 71 ? 0.096 0.025 10.843 1.00 85.88 71 VAL A CA 1
ATOM 520 C C . VAL A 1 71 ? -0.123 0.304 12.333 1.00 85.88 71 VAL A C 1
ATOM 522 O O . VAL A 1 71 ? -0.839 -0.485 12.955 1.00 85.88 71 VAL A O 1
ATOM 525 N N . PRO A 1 72 ? 0.397 1.400 12.930 1.00 84.44 72 PRO A N 1
ATOM 526 C CA . PRO A 1 72 ? 0.147 1.696 14.344 1.00 84.44 72 PRO A CA 1
ATOM 527 C C . PRO A 1 72 ? -1.344 1.830 14.663 1.00 84.44 72 PRO A C 1
ATOM 529 O O . PRO A 1 72 ? -1.811 1.389 15.716 1.00 84.44 72 PRO A O 1
ATOM 532 N N . LEU A 1 73 ? -2.117 2.396 13.736 1.00 82.81 73 LEU A N 1
ATOM 533 C CA . LEU A 1 73 ? -3.555 2.552 13.892 1.00 82.81 73 LEU A CA 1
ATOM 534 C C . LEU A 1 73 ? -4.294 1.204 13.865 1.00 82.81 73 LEU A C 1
ATOM 536 O O . LEU A 1 73 ? -5.051 0.905 14.783 1.00 82.81 73 LEU A O 1
ATOM 540 N N . VAL A 1 74 ? -4.093 0.382 12.832 1.00 81.31 74 VAL A N 1
ATOM 541 C CA . VAL A 1 74 ? -4.771 -0.920 12.699 1.00 81.31 74 VAL A CA 1
ATOM 542 C C . VAL A 1 74 ? -4.366 -1.856 13.836 1.00 81.31 74 VAL A C 1
ATOM 544 O O . VAL A 1 74 ? -5.211 -2.570 14.378 1.00 81.31 74 VAL A O 1
ATOM 547 N N . LEU A 1 75 ? -3.096 -1.815 14.244 1.00 84.25 75 LEU A N 1
ATOM 548 C CA . LEU A 1 75 ? -2.595 -2.574 15.382 1.00 84.25 75 LEU A CA 1
ATOM 549 C C . LEU A 1 75 ? -3.267 -2.129 16.689 1.00 84.25 75 LEU A C 1
ATOM 551 O O . LEU A 1 75 ? -3.800 -2.974 17.406 1.00 84.25 75 LEU A O 1
ATOM 555 N N . SER A 1 76 ? -3.296 -0.824 16.985 1.00 83.19 76 SER A N 1
ATOM 556 C CA . SER A 1 76 ? -3.924 -0.299 18.210 1.00 83.19 76 SER A CA 1
ATOM 557 C C . SER A 1 76 ? -5.433 -0.553 18.251 1.00 83.19 76 SER A C 1
ATOM 559 O O . SER A 1 76 ? -5.954 -0.965 19.289 1.00 83.19 76 SER A O 1
ATOM 561 N N . LEU A 1 77 ? -6.127 -0.415 17.117 1.00 81.00 77 LEU A N 1
ATOM 562 C CA . LEU A 1 77 ? -7.539 -0.770 16.982 1.00 81.00 77 LEU A CA 1
ATOM 563 C C . LEU A 1 77 ? -7.766 -2.271 17.216 1.00 81.00 77 LEU A C 1
ATOM 565 O O . LEU A 1 77 ? -8.653 -2.648 17.979 1.00 81.00 77 LEU A O 1
ATOM 569 N N . GLY A 1 78 ? -6.953 -3.131 16.597 1.00 78.25 78 GLY A N 1
ATOM 570 C CA . GLY A 1 78 ? -7.048 -4.581 16.760 1.00 78.25 78 GLY A CA 1
ATOM 571 C C . GLY A 1 78 ? -6.821 -5.030 18.205 1.00 78.25 78 GLY A C 1
ATOM 572 O O . GLY A 1 78 ? -7.571 -5.862 18.712 1.00 78.25 78 GLY A O 1
ATOM 573 N N . ILE A 1 79 ? -5.840 -4.434 18.892 1.00 79.75 79 ILE A N 1
ATOM 574 C CA . ILE A 1 79 ? -5.581 -4.668 20.321 1.00 79.75 79 ILE A CA 1
ATOM 575 C C . ILE A 1 79 ? -6.772 -4.199 21.170 1.00 79.75 79 ILE A C 1
ATOM 577 O O . ILE A 1 79 ? -7.230 -4.937 22.041 1.00 79.75 79 ILE A O 1
ATOM 581 N N . GLY A 1 80 ? -7.325 -3.013 20.893 1.00 79.88 80 GLY A N 1
ATOM 582 C CA . GLY A 1 80 ? -8.488 -2.484 21.610 1.00 79.88 80 GLY A CA 1
ATOM 583 C C . GLY A 1 80 ? -9.721 -3.388 21.504 1.00 79.88 80 GLY A C 1
ATOM 584 O O . GLY A 1 80 ? -10.353 -3.695 22.515 1.00 79.88 80 GLY A O 1
ATOM 585 N N . ILE A 1 81 ? -10.026 -3.879 20.297 1.00 77.62 81 ILE A N 1
ATOM 586 C CA . ILE A 1 81 ? -11.148 -4.802 20.065 1.00 77.62 81 ILE A CA 1
ATOM 587 C C . ILE A 1 81 ? -10.893 -6.153 20.751 1.00 77.62 81 ILE A C 1
ATOM 589 O O . ILE A 1 81 ? -11.801 -6.701 21.376 1.00 77.62 81 ILE A O 1
ATOM 593 N N . ALA A 1 82 ? -9.672 -6.693 20.670 1.00 75.62 82 ALA A N 1
ATOM 594 C CA . ALA A 1 82 ? -9.325 -7.968 21.302 1.00 75.62 82 ALA A CA 1
ATOM 595 C C . ALA A 1 82 ? -9.452 -7.919 22.835 1.00 75.62 82 ALA A C 1
ATOM 597 O O . ALA A 1 82 ? -9.992 -8.853 23.435 1.00 75.62 82 ALA A O 1
ATOM 598 N N . ASN A 1 83 ? -9.023 -6.814 23.453 1.00 78.25 83 ASN A N 1
ATOM 599 C CA . ASN A 1 83 ? -9.162 -6.587 24.891 1.00 78.25 83 ASN A CA 1
ATOM 600 C C . ASN A 1 83 ? -10.635 -6.480 25.305 1.00 78.25 83 ASN A C 1
ATOM 602 O O . ASN A 1 83 ? -11.046 -7.117 26.272 1.00 78.25 83 ASN A O 1
ATOM 606 N N . ALA A 1 84 ? -11.449 -5.740 24.545 1.00 77.56 84 ALA A N 1
ATOM 607 C CA . ALA A 1 84 ? -12.886 -5.623 24.801 1.00 77.56 84 ALA A CA 1
ATOM 608 C C . ALA A 1 84 ? -13.636 -6.960 24.634 1.00 77.56 84 ALA A C 1
ATOM 610 O O . ALA A 1 84 ? -14.614 -7.212 25.332 1.00 77.56 84 ALA A O 1
ATOM 611 N N . ALA A 1 85 ? -13.162 -7.838 23.746 1.00 71.31 85 ALA A N 1
ATOM 612 C CA . ALA A 1 85 ? -13.717 -9.174 23.524 1.00 71.31 85 ALA A CA 1
ATOM 613 C C . ALA A 1 85 ? -13.257 -10.230 24.556 1.00 71.31 85 ALA A C 1
ATOM 615 O O . ALA A 1 85 ? -13.543 -11.415 24.382 1.00 71.31 85 ALA A O 1
ATOM 616 N N . GLY A 1 86 ? -12.523 -9.838 25.608 1.00 66.81 86 GLY A N 1
ATOM 617 C CA . GLY A 1 86 ? -12.066 -10.744 26.670 1.00 66.81 86 GLY A CA 1
ATOM 618 C C . GLY A 1 86 ? -10.910 -11.670 26.272 1.00 66.81 86 GLY A C 1
ATOM 619 O O . GLY A 1 86 ? -10.649 -12.654 26.960 1.00 66.81 86 GLY A O 1
ATOM 620 N N . LYS A 1 87 ? -10.202 -11.381 25.170 1.00 65.38 87 LYS A N 1
ATOM 621 C CA . LYS A 1 87 ? -9.063 -12.175 24.668 1.00 65.38 87 LYS A CA 1
ATOM 622 C C . LYS A 1 87 ? -7.725 -11.483 24.966 1.00 65.38 87 LYS A C 1
ATOM 624 O O . LYS A 1 87 ? -6.964 -11.171 24.047 1.00 65.38 87 LYS A O 1
ATOM 629 N N . GLY A 1 88 ? -7.476 -11.257 26.259 1.00 51.28 88 GLY A N 1
ATOM 630 C CA . GLY A 1 88 ? -6.457 -10.358 26.827 1.00 51.28 88 GLY A CA 1
ATOM 631 C C . GLY A 1 88 ? -4.977 -10.613 26.506 1.00 51.28 88 GLY A C 1
ATOM 632 O O . GLY A 1 88 ? -4.170 -9.745 26.804 1.00 51.28 88 GLY A O 1
ATOM 633 N N . ASP A 1 89 ? -4.605 -11.716 25.847 1.00 52.81 89 ASP A N 1
ATOM 634 C CA . ASP A 1 89 ? -3.183 -12.067 25.641 1.00 52.81 89 ASP A CA 1
ATOM 635 C C . ASP A 1 89 ? -2.709 -12.036 24.182 1.00 52.81 89 ASP A C 1
ATOM 637 O O . ASP A 1 89 ? -1.562 -12.358 23.872 1.00 52.81 89 ASP A O 1
ATOM 641 N N . SER A 1 90 ? -3.565 -11.653 23.234 1.00 58.47 90 SER A N 1
ATOM 642 C CA . SER A 1 90 ? -3.226 -11.771 21.812 1.00 58.47 90 SER A CA 1
ATOM 643 C C . SER A 1 90 ? -2.743 -10.452 21.197 1.00 58.47 90 SER A C 1
ATOM 645 O O . SER A 1 90 ? -3.362 -9.918 20.281 1.00 58.47 90 SER A O 1
ATOM 647 N N . SER A 1 91 ? -1.584 -9.942 21.626 1.00 58.25 91 SER A N 1
ATOM 648 C CA . SER A 1 91 ? -0.868 -8.878 20.887 1.00 58.25 91 SER A CA 1
ATOM 649 C C . SER A 1 91 ? -0.636 -9.263 19.410 1.00 58.25 91 SER A C 1
ATOM 651 O O . SER A 1 91 ? -0.730 -8.422 18.516 1.00 58.25 91 SER A O 1
ATOM 653 N N . LEU A 1 92 ? -0.479 -10.566 19.131 1.00 63.97 92 LEU A N 1
ATOM 654 C CA . LEU A 1 92 ? -0.459 -11.154 17.781 1.00 63.97 92 LEU A CA 1
ATOM 655 C C . LEU A 1 92 ? -1.740 -10.923 16.961 1.00 63.97 92 LEU A C 1
ATOM 657 O O . LEU A 1 92 ? -1.739 -11.078 15.739 1.00 63.97 92 LEU A O 1
ATOM 661 N N . SER A 1 93 ? -2.860 -10.610 17.603 1.00 66.62 93 SER A N 1
ATOM 662 C CA . SER A 1 93 ? -4.157 -10.547 16.935 1.00 66.62 93 SER A CA 1
ATOM 663 C C . SER A 1 93 ? -4.266 -9.323 16.026 1.00 66.62 93 SER A C 1
ATOM 665 O O . SER A 1 93 ? -4.800 -9.438 14.923 1.00 66.62 93 SER A O 1
ATOM 667 N N . GLY A 1 94 ? -3.675 -8.190 16.425 1.00 72.44 94 GLY A N 1
ATOM 668 C CA . GLY A 1 94 ? -3.615 -6.985 15.593 1.00 72.44 94 GLY A CA 1
ATOM 669 C C . GLY A 1 94 ? -2.705 -7.145 14.368 1.00 72.44 94 GLY A C 1
ATOM 670 O O . GLY A 1 94 ? -3.081 -6.727 13.274 1.00 72.44 94 GLY A O 1
ATOM 671 N N . PHE A 1 95 ? -1.582 -7.861 14.502 1.00 77.00 95 PHE A N 1
ATOM 672 C CA . PHE A 1 95 ? -0.693 -8.167 13.372 1.00 77.00 95 PHE A CA 1
ATOM 673 C C . PHE A 1 95 ? -1.394 -8.946 12.255 1.00 77.00 95 PHE A C 1
ATOM 675 O O . PHE A 1 95 ? -1.152 -8.688 11.082 1.00 77.00 95 PHE A O 1
ATOM 682 N N . GLY A 1 96 ? -2.329 -9.838 12.591 1.00 79.69 96 GLY A N 1
ATOM 683 C CA . GLY A 1 96 ? -3.094 -10.568 11.580 1.00 79.69 96 GLY A CA 1
ATOM 684 C C . GLY A 1 96 ? -3.947 -9.695 10.671 1.00 79.69 96 GLY A C 1
ATOM 685 O O . GLY A 1 96 ? -4.114 -10.021 9.499 1.00 79.69 96 GLY A O 1
ATOM 686 N N . VAL A 1 97 ? -4.496 -8.602 11.201 1.00 79.69 97 VAL A N 1
ATOM 687 C CA . VAL A 1 97 ? -5.272 -7.655 10.391 1.00 79.69 97 VAL A CA 1
ATOM 688 C C . VAL A 1 97 ? -4.354 -6.846 9.492 1.00 79.69 97 VAL A C 1
ATOM 690 O O . VAL A 1 97 ? -4.695 -6.644 8.333 1.00 79.69 97 VAL A O 1
ATOM 693 N N . VAL A 1 98 ? -3.162 -6.487 9.974 1.00 84.31 98 VAL A N 1
ATOM 694 C CA . VAL A 1 98 ? -2.127 -5.855 9.144 1.00 84.31 98 VAL A CA 1
ATOM 695 C C . VAL A 1 98 ? -1.721 -6.773 7.985 1.00 84.31 98 VAL A C 1
ATOM 697 O O . VAL A 1 98 ? -1.678 -6.321 6.847 1.00 84.31 98 VAL A O 1
ATOM 700 N N . THR A 1 99 ? -1.518 -8.073 8.228 1.00 86.69 99 THR A N 1
ATOM 701 C CA . THR A 1 99 ? -1.194 -9.035 7.158 1.00 86.69 99 THR A CA 1
ATOM 702 C C . THR A 1 99 ? -2.312 -9.166 6.122 1.00 86.69 99 THR A C 1
ATOM 704 O O . THR A 1 99 ? -2.052 -9.273 4.930 1.00 86.69 99 THR A O 1
ATOM 707 N N . MET A 1 100 ? -3.580 -9.153 6.539 1.00 87.06 100 MET A N 1
ATOM 708 C CA . MET A 1 100 ? -4.689 -9.162 5.577 1.00 87.06 100 MET A CA 1
ATOM 709 C C . MET A 1 100 ? -4.777 -7.840 4.809 1.00 87.06 100 MET A C 1
ATOM 711 O O . MET A 1 100 ? -5.064 -7.847 3.614 1.00 87.06 100 MET A O 1
ATOM 715 N N . ALA A 1 101 ? -4.497 -6.721 5.479 1.00 86.56 101 ALA A N 1
ATOM 716 C CA . ALA A 1 101 ? -4.493 -5.398 4.872 1.00 86.56 101 ALA A CA 1
ATOM 717 C C . ALA A 1 101 ? -3.410 -5.232 3.797 1.00 86.56 101 ALA A C 1
ATOM 719 O O . ALA A 1 101 ? -3.609 -4.395 2.929 1.00 86.56 101 ALA A O 1
ATOM 720 N N . SER A 1 102 ? -2.337 -6.034 3.799 1.00 88.69 102 SER A N 1
ATOM 721 C CA . SER A 1 102 ? -1.345 -6.066 2.713 1.00 88.69 102 SER A CA 1
ATOM 722 C C . SER A 1 102 ? -1.667 -7.090 1.617 1.00 88.69 102 SER A C 1
ATOM 724 O O . SER A 1 102 ? -1.467 -6.802 0.440 1.00 88.69 102 SER A O 1
ATOM 726 N N . LEU A 1 103 ? -2.227 -8.261 1.955 1.00 91.31 103 LEU A N 1
ATOM 727 C CA . LEU A 1 103 ? -2.528 -9.317 0.971 1.00 91.31 103 LEU A CA 1
ATOM 728 C C . LEU A 1 103 ? -3.685 -8.972 0.019 1.00 91.31 103 LEU A C 1
ATOM 730 O O . LEU A 1 103 ? -3.621 -9.278 -1.172 1.00 91.31 103 LEU A O 1
ATOM 734 N N . PHE A 1 104 ? -4.750 -8.338 0.516 1.00 91.69 104 PHE A N 1
ATOM 735 C CA . PHE A 1 104 ? -5.909 -7.998 -0.320 1.00 91.69 104 PHE A CA 1
ATOM 736 C C . PHE A 1 104 ? -5.608 -6.930 -1.385 1.00 91.69 104 PHE A C 1
ATOM 738 O O . PHE A 1 104 ? -6.073 -7.101 -2.512 1.00 91.69 104 PHE A O 1
ATOM 745 N N . PRO A 1 105 ? -4.833 -5.863 -1.104 1.00 90.94 105 PRO A N 1
ATOM 746 C CA . PRO A 1 105 ? -4.346 -4.947 -2.134 1.00 90.94 105 PRO A CA 1
ATOM 747 C C . PRO A 1 105 ? -3.565 -5.632 -3.246 1.00 90.94 105 PRO A C 1
ATOM 749 O O . PRO A 1 105 ? -3.861 -5.382 -4.411 1.00 90.94 105 PRO A O 1
ATOM 752 N N . ILE A 1 106 ? -2.638 -6.537 -2.906 1.00 92.88 106 ILE A N 1
ATOM 753 C CA . ILE A 1 106 ? -1.862 -7.297 -3.899 1.00 92.88 106 ILE A CA 1
ATOM 754 C C . ILE A 1 106 ? -2.823 -8.058 -4.818 1.00 92.88 106 ILE A C 1
ATOM 756 O O . ILE A 1 106 ? -2.763 -7.932 -6.040 1.00 92.88 106 ILE A O 1
ATOM 760 N N . MET A 1 107 ? -3.776 -8.786 -4.228 1.00 93.38 107 MET A N 1
ATOM 761 C CA . MET A 1 107 ? -4.805 -9.507 -4.976 1.00 93.38 107 MET A CA 1
ATOM 762 C C . MET A 1 107 ? -5.618 -8.576 -5.887 1.00 93.38 107 MET A C 1
ATOM 764 O O . MET A 1 107 ? -5.856 -8.899 -7.048 1.00 93.38 107 MET A O 1
ATOM 768 N N . ALA A 1 108 ? -6.022 -7.409 -5.384 1.00 92.31 108 ALA A N 1
ATOM 769 C CA . ALA A 1 108 ? -6.829 -6.444 -6.119 1.00 92.31 108 ALA A CA 1
ATOM 770 C C . ALA A 1 108 ? -6.071 -5.830 -7.312 1.00 92.31 108 ALA A C 1
ATOM 772 O O . ALA A 1 108 ? -6.650 -5.677 -8.387 1.00 92.31 108 ALA A O 1
ATOM 773 N N . VAL A 1 109 ? -4.776 -5.529 -7.152 1.00 92.31 109 VAL A N 1
ATOM 774 C CA . VAL A 1 109 ? -3.918 -5.033 -8.241 1.00 92.31 109 VAL A CA 1
ATOM 775 C C . VAL A 1 109 ? -3.699 -6.113 -9.300 1.00 92.31 109 VAL A C 1
ATOM 777 O O . VAL A 1 109 ? -3.815 -5.817 -10.486 1.00 92.31 109 VAL A O 1
ATOM 780 N N . LEU A 1 110 ? -3.452 -7.365 -8.900 1.00 92.44 110 LEU A N 1
ATOM 781 C CA . LEU A 1 110 ? -3.279 -8.475 -9.846 1.00 92.44 110 LEU A CA 1
ATOM 782 C C . LEU A 1 110 ? -4.558 -8.744 -10.649 1.00 92.44 110 LEU A C 1
ATOM 784 O O . LEU A 1 110 ? -4.497 -8.883 -11.868 1.00 92.44 110 LEU A O 1
ATOM 788 N N . ILE A 1 111 ? -5.722 -8.752 -9.992 1.00 92.00 111 ILE A N 1
ATOM 789 C CA . ILE A 1 111 ? -7.017 -8.901 -10.674 1.00 92.00 111 ILE A CA 1
ATOM 790 C C . ILE A 1 111 ? -7.247 -7.740 -11.642 1.00 92.00 111 ILE A C 1
ATOM 792 O O . ILE A 1 111 ? -7.639 -7.968 -12.784 1.00 92.00 111 ILE A O 1
ATOM 796 N N . LEU A 1 112 ? -6.975 -6.502 -11.220 1.00 90.56 112 LEU A N 1
ATOM 797 C CA . LEU A 1 112 ? -7.089 -5.342 -12.100 1.00 90.56 112 LEU A CA 1
ATOM 798 C C . LEU A 1 112 ? -6.165 -5.466 -13.316 1.00 90.56 112 LEU A C 1
ATOM 800 O O . LEU A 1 112 ? -6.607 -5.190 -14.426 1.00 90.56 112 LEU A O 1
ATOM 804 N N . GLY A 1 113 ? -4.919 -5.902 -13.121 1.00 89.12 113 GLY A N 1
ATOM 805 C CA . GLY A 1 113 ? -3.964 -6.124 -14.206 1.00 89.12 113 GLY A CA 1
ATOM 806 C C . GLY A 1 113 ? -4.491 -7.109 -15.249 1.00 89.12 113 GLY A C 1
ATOM 807 O O . GLY A 1 113 ? -4.454 -6.808 -16.437 1.00 89.12 113 GLY A O 1
ATOM 808 N N . ILE A 1 114 ? -5.071 -8.228 -14.801 1.00 89.88 114 ILE A N 1
ATOM 809 C CA . ILE A 1 114 ? -5.695 -9.237 -15.674 1.00 89.88 114 ILE A CA 1
ATOM 810 C C . ILE A 1 114 ? -6.913 -8.668 -16.415 1.00 89.88 114 ILE A C 1
ATOM 812 O O . ILE A 1 114 ? -7.110 -8.925 -17.602 1.00 89.88 114 ILE A O 1
ATOM 816 N N . VAL A 1 115 ? -7.758 -7.892 -15.732 1.00 90.19 115 VAL A N 1
ATOM 817 C CA . VAL A 1 115 ? -8.945 -7.290 -16.357 1.00 90.19 115 VAL A CA 1
ATOM 818 C C . VAL A 1 115 ? -8.537 -6.266 -17.414 1.00 90.19 115 VAL A C 1
ATOM 820 O O . VAL A 1 115 ? -9.089 -6.270 -18.513 1.00 90.19 115 VAL A O 1
ATOM 823 N N . VAL A 1 116 ? -7.558 -5.411 -17.116 1.00 88.38 116 VAL A N 1
ATOM 824 C CA . VAL A 1 116 ? -7.058 -4.402 -18.058 1.00 88.38 116 VAL A CA 1
ATOM 825 C C . VAL A 1 116 ? -6.400 -5.069 -19.262 1.00 88.38 116 VAL A C 1
ATOM 827 O O . VAL A 1 116 ? -6.734 -4.707 -20.385 1.00 88.38 116 VAL A O 1
ATOM 830 N N . SER A 1 117 ? -5.557 -6.086 -19.057 1.00 86.00 117 SER A N 1
ATOM 831 C CA . SER A 1 117 ? -4.914 -6.805 -20.166 1.00 86.00 117 SER A CA 1
ATOM 832 C C . SER A 1 117 ? -5.911 -7.519 -21.081 1.00 86.00 117 SER A C 1
ATOM 834 O O . SER A 1 117 ? -5.643 -7.703 -22.263 1.00 86.00 117 SER A O 1
ATOM 836 N N . SER A 1 118 ? -7.069 -7.914 -20.545 1.00 85.44 118 SER A N 1
ATOM 837 C CA . SER A 1 118 ? -8.122 -8.594 -21.306 1.00 85.44 118 SER A CA 1
ATOM 838 C C . SER A 1 118 ? -9.068 -7.631 -22.031 1.00 85.44 118 SER A C 1
ATOM 840 O O . SER A 1 118 ? -9.819 -8.061 -22.903 1.00 85.44 118 SER A O 1
ATOM 842 N N . THR A 1 119 ? -9.090 -6.349 -21.653 1.00 86.88 119 THR A N 1
ATOM 843 C CA . THR A 1 119 ? -10.070 -5.366 -22.153 1.00 86.88 119 THR A CA 1
ATOM 844 C C . THR A 1 119 ? -9.454 -4.268 -23.008 1.00 86.88 119 THR A C 1
ATOM 846 O O . THR A 1 119 ? -10.147 -3.723 -23.864 1.00 86.88 119 THR A O 1
ATOM 849 N N . ILE A 1 120 ? -8.179 -3.942 -22.796 1.00 86.31 120 ILE A N 1
ATOM 850 C CA . ILE A 1 120 ? -7.477 -2.862 -23.488 1.00 86.31 120 ILE A CA 1
ATOM 851 C C . ILE A 1 120 ? -6.226 -3.446 -24.139 1.00 86.31 120 ILE A C 1
ATOM 853 O O . ILE A 1 120 ? -5.431 -4.113 -23.474 1.00 86.31 120 ILE A O 1
ATOM 857 N N . THR A 1 121 ? -6.038 -3.189 -25.435 1.00 84.75 121 THR A N 1
ATOM 858 C CA . THR A 1 121 ? -4.838 -3.662 -26.134 1.00 84.75 121 THR A CA 1
ATOM 859 C C . THR A 1 121 ? -3.622 -2.793 -25.783 1.00 84.75 121 THR A C 1
ATOM 861 O O . THR A 1 121 ? -3.783 -1.598 -25.504 1.00 84.75 121 THR A O 1
ATOM 864 N N . PRO A 1 122 ? -2.393 -3.341 -25.797 1.00 80.06 122 PRO A N 1
ATOM 865 C CA . PRO A 1 122 ? -1.186 -2.581 -25.460 1.00 80.06 122 PRO A CA 1
ATOM 866 C C . PRO A 1 122 ? -1.015 -1.305 -26.293 1.00 80.06 122 PRO A C 1
ATOM 868 O O . PRO A 1 122 ? -0.579 -0.279 -25.777 1.00 80.06 122 PRO A O 1
ATOM 871 N N . GLU A 1 123 ? -1.427 -1.330 -27.560 1.00 80.31 123 GLU A N 1
ATOM 872 C CA . GLU A 1 123 ? -1.320 -0.194 -28.479 1.00 80.31 123 GLU A CA 1
ATOM 873 C C . GLU A 1 123 ? -2.217 0.969 -28.043 1.00 80.31 123 GLU A C 1
ATOM 875 O O . GLU A 1 123 ? -1.814 2.128 -28.114 1.00 80.31 123 GLU A O 1
ATOM 880 N N . GLN A 1 124 ? -3.417 0.672 -27.537 1.00 83.81 124 GLN A N 1
ATOM 881 C CA . GLN A 1 124 ? -4.325 1.687 -27.001 1.00 83.81 124 GLN A CA 1
ATOM 882 C C . GLN A 1 124 ? -3.792 2.293 -25.700 1.00 83.81 124 GLN A C 1
ATOM 884 O O . GLN A 1 124 ? -3.970 3.488 -25.469 1.00 83.81 124 GLN A O 1
ATOM 889 N N . ILE A 1 125 ? -3.119 1.493 -24.864 1.00 83.00 125 ILE A N 1
ATOM 890 C CA . ILE A 1 125 ? -2.479 1.975 -23.630 1.00 83.00 125 ILE A CA 1
ATOM 891 C C . ILE A 1 125 ? -1.344 2.944 -23.972 1.00 83.00 125 ILE A C 1
ATOM 893 O O . ILE A 1 125 ? -1.272 4.021 -23.384 1.00 83.00 125 ILE A O 1
ATOM 897 N N . ILE A 1 126 ? -0.495 2.588 -24.941 1.00 82.19 126 ILE A N 1
ATOM 898 C CA . ILE A 1 126 ? 0.621 3.431 -25.390 1.00 82.19 126 ILE A CA 1
ATOM 899 C C . ILE A 1 126 ? 0.090 4.726 -26.011 1.00 82.19 126 ILE A C 1
ATOM 901 O O . ILE A 1 126 ? 0.501 5.807 -25.599 1.00 82.19 126 ILE A O 1
ATOM 905 N N . ALA A 1 127 ? -0.896 4.643 -26.909 1.00 83.75 127 ALA A N 1
ATOM 906 C CA . ALA A 1 127 ? -1.498 5.822 -27.529 1.00 83.75 127 ALA A CA 1
ATOM 907 C C . ALA A 1 127 ? -2.167 6.756 -26.501 1.00 83.75 127 ALA A C 1
ATOM 909 O O . ALA A 1 127 ? -2.042 7.977 -26.595 1.00 83.75 127 ALA A O 1
ATOM 910 N N . ALA A 1 128 ? -2.850 6.207 -25.490 1.00 82.94 128 ALA A N 1
ATOM 911 C CA . ALA A 1 128 ? -3.432 6.998 -24.406 1.00 82.94 128 ALA A CA 1
ATOM 912 C C . ALA A 1 128 ? -2.354 7.646 -23.519 1.00 82.94 128 ALA A C 1
ATOM 914 O O . ALA A 1 128 ? -2.504 8.801 -23.117 1.00 82.94 128 ALA A O 1
ATOM 915 N N . ALA A 1 129 ? -1.259 6.933 -23.239 1.00 80.56 129 ALA A N 1
ATOM 916 C CA . ALA A 1 129 ? -0.132 7.462 -22.478 1.00 80.56 129 ALA A CA 1
ATOM 917 C C . ALA A 1 129 ? 0.585 8.595 -23.231 1.00 80.56 129 ALA A C 1
ATOM 919 O O . ALA A 1 129 ? 0.879 9.629 -22.635 1.00 80.56 129 ALA A O 1
ATOM 920 N N . GLU A 1 130 ? 0.804 8.448 -24.538 1.00 79.38 130 GLU A N 1
ATOM 921 C CA . GLU A 1 130 ? 1.400 9.479 -25.397 1.00 79.38 130 GLU A CA 1
ATOM 922 C C . GLU A 1 130 ? 0.490 10.704 -25.542 1.00 79.38 130 GLU A C 1
ATOM 924 O O . GLU A 1 130 ? 0.959 11.841 -25.442 1.00 79.38 130 GLU A O 1
ATOM 929 N N . ALA A 1 131 ? -0.822 10.500 -25.697 1.00 78.06 131 ALA A N 1
ATOM 930 C CA . ALA A 1 131 ? -1.798 11.588 -25.718 1.00 78.06 131 ALA A CA 1
ATOM 931 C C . ALA A 1 131 ? -1.806 12.369 -24.393 1.00 78.06 131 ALA A C 1
ATOM 933 O O . ALA A 1 131 ? -1.901 13.597 -24.389 1.00 78.06 131 ALA A O 1
ATOM 934 N N . GLN A 1 132 ? -1.650 11.673 -23.264 1.00 72.00 132 GLN A N 1
ATOM 935 C CA . GLN A 1 132 ? -1.593 12.296 -21.945 1.00 72.00 132 GLN A CA 1
ATOM 936 C C . GLN A 1 132 ? -0.243 12.970 -21.655 1.00 72.00 132 GLN A C 1
ATOM 938 O O . GLN A 1 132 ? -0.221 14.024 -21.022 1.00 72.00 132 GLN A O 1
ATOM 943 N N . ALA A 1 133 ? 0.865 12.432 -22.170 1.00 65.06 133 ALA A N 1
ATOM 944 C CA . ALA A 1 133 ? 2.174 13.083 -22.128 1.00 65.06 133 ALA A CA 1
ATOM 945 C C . ALA A 1 133 ? 2.194 14.371 -22.971 1.00 65.06 133 ALA A C 1
ATOM 947 O O . ALA A 1 133 ? 2.755 15.381 -22.552 1.00 65.06 133 ALA A O 1
ATOM 948 N N . SER A 1 134 ? 1.506 14.364 -24.116 1.00 59.56 134 SER A N 1
ATOM 949 C CA . SER A 1 134 ? 1.371 15.523 -25.010 1.00 59.56 134 SER A CA 1
ATOM 950 C C . SER A 1 134 ? 0.444 16.608 -24.447 1.00 59.56 134 SER A C 1
ATOM 952 O O . SER A 1 134 ? 0.626 17.786 -24.734 1.00 59.56 134 SER A O 1
ATOM 954 N N . ALA A 1 135 ? -0.530 16.233 -23.612 1.00 57.81 135 ALA A N 1
ATOM 955 C CA . ALA A 1 135 ? -1.391 17.173 -22.891 1.00 57.81 135 ALA A CA 1
ATOM 956 C C . ALA A 1 135 ? -0.713 17.793 -21.647 1.00 57.81 135 ALA A C 1
ATOM 958 O O . ALA A 1 135 ? -1.244 18.739 -21.067 1.00 57.81 135 ALA A O 1
ATOM 959 N N . GLY A 1 136 ? 0.445 17.265 -21.232 1.00 48.88 136 GLY A N 1
ATOM 960 C CA . GLY A 1 136 ? 1.170 17.647 -20.018 1.00 48.88 136 GLY A CA 1
ATOM 961 C C . GLY A 1 136 ? 2.204 18.764 -20.184 1.00 48.88 136 GLY A C 1
ATOM 962 O O . GLY A 1 136 ? 2.872 19.101 -19.211 1.00 48.88 136 GLY A O 1
ATOM 963 N N . SER A 1 137 ? 2.344 19.371 -21.366 1.00 44.00 137 SER A N 1
ATOM 964 C CA . SER A 1 137 ? 3.218 20.536 -21.575 1.00 44.00 137 SER A CA 1
ATOM 965 C C . SER A 1 137 ? 2.551 21.849 -21.135 1.00 44.00 137 SER A C 1
ATOM 967 O O . SER A 1 137 ? 2.553 22.834 -21.873 1.00 44.00 137 SER A O 1
ATOM 969 N N . ALA A 1 138 ? 1.930 21.868 -19.956 1.00 47.91 138 ALA A N 1
ATOM 970 C CA . ALA A 1 138 ? 1.640 23.120 -19.270 1.00 47.91 138 ALA A CA 1
ATOM 971 C C . ALA A 1 138 ? 2.926 23.527 -18.541 1.00 47.91 138 ALA A C 1
ATOM 973 O O . ALA A 1 138 ? 3.469 22.725 -17.781 1.00 47.91 138 ALA A O 1
ATOM 974 N N . GLU A 1 139 ? 3.452 24.728 -18.803 1.00 47.25 139 GLU A N 1
ATOM 975 C CA . GLU A 1 139 ? 4.587 25.263 -18.045 1.00 47.25 139 GLU A CA 1
ATOM 976 C C . GLU A 1 139 ? 4.303 25.118 -16.546 1.00 47.25 139 GLU A C 1
ATOM 978 O O . GLU A 1 139 ? 3.311 25.646 -16.038 1.00 47.25 139 GLU A O 1
ATOM 983 N N . LEU A 1 140 ? 5.155 24.355 -15.854 1.00 53.09 140 LEU A N 1
ATOM 984 C CA . LEU A 1 140 ? 5.053 24.121 -14.417 1.00 53.09 140 LEU A CA 1
ATOM 985 C C . LEU A 1 140 ? 5.050 25.480 -13.717 1.00 53.09 140 LEU A C 1
ATOM 987 O O . LEU A 1 140 ? 6.066 26.179 -13.688 1.00 53.09 140 LEU A O 1
ATOM 991 N N . THR A 1 141 ? 3.900 25.868 -13.172 1.00 54.44 141 THR A N 1
ATOM 992 C CA . THR A 1 141 ? 3.775 27.140 -12.466 1.00 54.44 141 THR A CA 1
ATOM 993 C C . THR A 1 141 ? 4.629 27.049 -11.200 1.00 54.44 141 THR A C 1
ATOM 995 O O . THR A 1 141 ? 4.709 25.996 -10.577 1.00 54.44 141 THR A O 1
ATOM 998 N N . VAL A 1 142 ? 5.274 28.140 -10.774 1.00 55.53 142 VAL A N 1
ATOM 999 C CA . VAL A 1 142 ? 6.152 28.182 -9.577 1.00 55.53 142 VAL A CA 1
ATOM 1000 C C . VAL A 1 142 ? 5.484 27.576 -8.326 1.00 55.53 142 VAL A C 1
ATOM 1002 O O . VAL A 1 142 ? 6.159 27.013 -7.471 1.00 55.53 142 VAL A O 1
ATOM 1005 N N . TRP A 1 143 ? 4.152 27.623 -8.248 1.00 52.53 143 TRP A N 1
ATOM 1006 C CA . TRP A 1 143 ? 3.340 27.011 -7.194 1.00 52.53 143 TRP A CA 1
ATOM 1007 C C . TRP A 1 143 ? 3.247 25.474 -7.264 1.00 52.53 143 TRP A C 1
ATOM 1009 O O . TRP A 1 143 ? 3.158 24.852 -6.209 1.00 52.53 143 TRP A O 1
ATOM 1019 N N . ASP A 1 144 ? 3.375 24.851 -8.439 1.00 56.94 144 ASP A N 1
ATOM 1020 C CA . ASP A 1 144 ? 3.477 23.388 -8.607 1.00 56.94 144 ASP A CA 1
ATOM 1021 C C . ASP A 1 144 ? 4.842 22.843 -8.157 1.00 56.94 144 ASP A C 1
ATOM 1023 O O . ASP A 1 144 ? 4.981 21.658 -7.863 1.00 56.94 144 ASP A O 1
ATOM 1027 N N . GLN A 1 145 ? 5.857 23.709 -8.059 1.00 59.34 145 GLN A N 1
ATOM 1028 C CA . GLN A 1 145 ? 7.166 23.361 -7.497 1.00 59.34 145 GLN A CA 1
ATOM 1029 C C . GLN A 1 145 ? 7.197 23.473 -5.966 1.00 59.34 145 GLN A C 1
ATOM 1031 O O . GLN A 1 145 ? 8.123 22.962 -5.329 1.00 59.34 145 GLN A O 1
ATOM 1036 N N . THR A 1 146 ? 6.207 24.136 -5.353 1.00 69.31 146 THR A N 1
ATOM 1037 C CA . THR A 1 146 ? 6.170 24.311 -3.896 1.00 69.31 146 THR A CA 1
ATOM 1038 C C . THR A 1 146 ? 5.724 23.029 -3.184 1.00 69.31 146 THR A C 1
ATOM 1040 O O . THR A 1 146 ? 4.834 22.331 -3.671 1.00 69.31 146 THR A O 1
ATOM 1043 N N . PRO A 1 147 ? 6.245 22.742 -1.972 1.00 80.44 147 PRO A N 1
ATOM 1044 C CA . PRO A 1 147 ? 5.903 21.539 -1.200 1.00 80.44 147 PRO A CA 1
ATOM 1045 C C . PRO A 1 147 ? 4.443 21.497 -0.708 1.00 80.44 147 PRO A C 1
ATOM 1047 O O . PRO A 1 147 ? 4.074 20.633 0.086 1.00 80.44 147 PRO A O 1
ATOM 1050 N N . VAL A 1 148 ? 3.593 22.429 -1.147 1.00 83.12 148 VAL A N 1
ATOM 1051 C CA . VAL A 1 148 ? 2.193 22.546 -0.732 1.00 83.12 148 VAL A CA 1
ATOM 1052 C C . VAL A 1 148 ? 1.405 21.296 -1.109 1.00 83.12 148 VAL A C 1
ATOM 1054 O O . VAL A 1 148 ? 0.618 20.819 -0.292 1.00 83.12 148 VAL A O 1
ATOM 1057 N N . ASN A 1 149 ? 1.641 20.722 -2.292 1.00 83.25 149 ASN A N 1
ATOM 1058 C CA . ASN A 1 149 ? 0.946 19.503 -2.701 1.00 83.25 149 ASN A CA 1
ATOM 1059 C C . ASN A 1 149 ? 1.264 18.329 -1.757 1.00 83.25 149 ASN A C 1
ATOM 1061 O O . ASN A 1 149 ? 0.355 17.650 -1.285 1.00 83.25 149 ASN A O 1
ATOM 1065 N N . GLU A 1 150 ? 2.532 18.164 -1.379 1.00 85.81 150 GLU A N 1
ATOM 1066 C CA . GLU A 1 150 ? 2.980 17.118 -0.449 1.00 85.81 150 GLU A CA 1
ATOM 1067 C C . GLU A 1 150 ? 2.380 17.284 0.953 1.00 85.81 150 GLU A C 1
ATOM 1069 O O . GLU A 1 150 ? 1.966 16.308 1.588 1.00 85.81 150 GLU A O 1
ATOM 1074 N N . ILE A 1 151 ? 2.264 18.532 1.415 1.00 87.88 151 ILE A N 1
ATOM 1075 C CA . ILE A 1 151 ? 1.606 18.873 2.681 1.00 87.88 151 ILE A CA 1
ATOM 1076 C C . ILE A 1 151 ? 0.115 18.525 2.614 1.00 87.88 151 ILE A C 1
ATOM 1078 O O . ILE A 1 151 ? -0.405 17.863 3.512 1.00 87.88 151 ILE A O 1
ATOM 1082 N N . VAL A 1 152 ? -0.582 18.914 1.543 1.00 89.25 152 VAL A N 1
ATOM 1083 C CA . VAL A 1 152 ? -2.006 18.592 1.352 1.00 89.25 152 VAL A CA 1
ATOM 1084 C C . VAL A 1 152 ? -2.222 17.078 1.301 1.00 89.25 152 VAL A C 1
ATOM 1086 O O . VAL A 1 152 ? -3.161 16.577 1.924 1.00 89.25 152 VAL A O 1
ATOM 1089 N N . LEU A 1 153 ? -1.341 16.331 0.629 1.00 84.19 153 LEU A N 1
ATOM 1090 C CA . LEU A 1 153 ? -1.364 14.867 0.610 1.00 84.19 153 LEU A CA 1
ATOM 1091 C C . LEU A 1 153 ? -1.159 14.275 2.012 1.00 84.19 153 LEU A C 1
ATOM 1093 O O . LEU A 1 153 ? -1.891 13.361 2.399 1.00 84.19 153 LEU A O 1
ATOM 1097 N N . GLY A 1 154 ? -0.234 14.831 2.799 1.00 85.81 154 GLY A N 1
ATOM 1098 C CA . GLY A 1 154 ? 0.004 14.429 4.188 1.00 85.81 154 GLY A CA 1
ATOM 1099 C C . GLY A 1 154 ? -1.223 14.640 5.078 1.00 85.81 154 GLY A C 1
ATOM 1100 O O . GLY A 1 154 ? -1.645 13.730 5.795 1.00 85.81 154 GLY A O 1
ATOM 1101 N N . VAL A 1 155 ? -1.868 15.807 4.975 1.00 89.81 155 VAL A N 1
ATOM 1102 C CA . VAL A 1 155 ? -3.120 16.099 5.693 1.00 89.81 155 VAL A CA 1
ATOM 1103 C C . VAL A 1 155 ? -4.234 15.150 5.251 1.00 89.81 155 VAL A C 1
ATOM 1105 O O . VAL A 1 155 ? -4.922 14.569 6.092 1.00 89.81 155 VAL A O 1
ATOM 1108 N N . ARG A 1 156 ? -4.401 14.949 3.939 1.00 89.25 156 ARG A N 1
ATOM 1109 C CA . ARG A 1 156 ? -5.433 14.075 3.366 1.00 89.25 156 ARG A CA 1
ATOM 1110 C C . ARG A 1 156 ? -5.260 12.608 3.771 1.00 89.25 156 ARG A C 1
ATOM 1112 O O . ARG A 1 156 ? -6.255 11.891 3.808 1.00 89.25 156 ARG A O 1
ATOM 1119 N N . ALA A 1 157 ? -4.050 12.165 4.105 1.00 84.12 157 ALA A N 1
ATOM 1120 C CA . ALA A 1 157 ? -3.802 10.802 4.568 1.00 84.12 157 ALA A CA 1
ATOM 1121 C C . ALA A 1 157 ? -4.369 10.529 5.975 1.00 84.12 157 ALA A C 1
ATOM 1123 O O . ALA A 1 157 ? -4.886 9.442 6.226 1.00 84.12 157 ALA A O 1
ATOM 1124 N N . ILE A 1 158 ? -4.307 11.503 6.892 1.00 87.19 158 ILE A N 1
ATOM 1125 C CA . ILE A 1 158 ? -4.722 11.321 8.296 1.00 87.19 158 ILE A CA 1
ATOM 1126 C C . ILE A 1 158 ? -6.123 11.876 8.560 1.00 87.19 158 ILE A C 1
ATOM 1128 O O . ILE A 1 158 ? -6.945 11.229 9.213 1.00 87.19 158 ILE A O 1
ATOM 1132 N N . LEU A 1 159 ? -6.404 13.086 8.078 1.00 90.00 159 LEU A N 1
ATOM 1133 C CA . LEU A 1 159 ? -7.571 13.861 8.492 1.00 90.00 159 LEU A CA 1
ATOM 1134 C C . LEU A 1 159 ? -8.914 13.140 8.250 1.00 90.00 159 LEU A C 1
ATOM 1136 O O . LEU A 1 159 ? -9.721 13.107 9.181 1.00 90.00 159 LEU A O 1
ATOM 1140 N N . PRO A 1 160 ? -9.177 12.509 7.086 1.00 89.69 160 PRO A N 1
ATOM 1141 C CA . PRO A 1 160 ? -10.444 11.812 6.848 1.00 89.69 160 PRO A CA 1
ATOM 1142 C C . PRO A 1 160 ? -10.672 10.654 7.820 1.00 89.69 160 PRO A C 1
ATOM 1144 O O . PRO A 1 160 ? -11.781 10.466 8.319 1.00 89.69 160 PRO A O 1
ATOM 1147 N N . LEU A 1 161 ? -9.613 9.904 8.127 1.00 85.88 161 LEU A N 1
ATOM 1148 C CA . LEU A 1 161 ? -9.677 8.777 9.049 1.00 85.88 161 LEU A CA 1
ATOM 1149 C C . LEU A 1 161 ? -9.989 9.245 10.468 1.00 85.88 161 LEU A C 1
ATOM 1151 O O . LEU A 1 161 ? -10.802 8.648 11.168 1.00 85.88 161 LEU A O 1
ATOM 1155 N N . VAL A 1 162 ? -9.355 10.334 10.888 1.00 87.69 162 VAL A N 1
ATOM 1156 C CA . VAL A 1 162 ? -9.558 10.924 12.209 1.00 87.69 162 VAL A CA 1
ATOM 1157 C C . VAL A 1 162 ? -10.970 11.462 12.351 1.00 87.69 162 VAL A C 1
ATOM 1159 O O . VAL A 1 162 ? -11.614 11.192 13.359 1.00 87.69 162 VAL A O 1
ATOM 1162 N N . ILE A 1 163 ? -11.471 12.179 11.343 1.00 90.88 163 ILE A N 1
ATOM 1163 C CA . ILE A 1 163 ? -12.856 12.663 11.321 1.00 90.88 163 ILE A CA 1
ATOM 1164 C C . ILE A 1 163 ? -13.818 11.483 11.444 1.00 90.88 163 ILE A C 1
ATOM 1166 O O . ILE A 1 163 ? -14.730 11.523 12.269 1.00 90.88 163 ILE A O 1
ATOM 1170 N N . PHE A 1 164 ? -13.586 10.414 10.679 1.00 89.12 164 PHE A N 1
ATOM 1171 C CA . PHE A 1 164 ? -14.388 9.200 10.760 1.00 89.12 164 PHE A CA 1
ATOM 1172 C C . PHE A 1 164 ? -14.348 8.579 12.165 1.00 89.12 164 PHE A C 1
ATOM 1174 O O . PHE A 1 164 ? -15.395 8.285 12.738 1.00 89.12 164 PHE A O 1
ATOM 1181 N N . LEU A 1 165 ? -13.165 8.441 12.766 1.00 85.69 165 LEU A N 1
ATOM 1182 C CA . LEU A 1 165 ? -13.023 7.867 14.103 1.00 85.69 165 LEU A CA 1
ATOM 1183 C C . LEU A 1 165 ? -13.675 8.743 15.184 1.00 85.69 165 LEU A C 1
ATOM 1185 O O . LEU A 1 165 ? -14.342 8.219 16.072 1.00 85.69 165 LEU A O 1
ATOM 1189 N N . MET A 1 166 ? -13.533 10.068 15.096 1.00 88.06 166 MET A N 1
ATOM 1190 C CA . MET A 1 166 ? -14.199 11.014 15.999 1.00 88.06 166 MET A CA 1
ATOM 1191 C C . MET A 1 166 ? -15.721 10.952 15.854 1.00 88.06 166 MET A C 1
ATOM 1193 O O . MET A 1 166 ? -16.429 10.975 16.858 1.00 88.06 166 MET A O 1
ATOM 1197 N N . PHE A 1 167 ? -16.233 10.826 14.627 1.00 91.50 167 PHE A N 1
ATOM 1198 C CA . PHE A 1 167 ? -17.658 10.628 14.377 1.00 91.50 167 PHE A CA 1
ATOM 1199 C C . PHE A 1 167 ? -18.161 9.341 15.040 1.00 91.50 167 PHE A C 1
ATOM 1201 O O . PHE A 1 167 ? -19.138 9.374 15.786 1.00 91.50 167 PHE A O 1
ATOM 1208 N N . VAL A 1 168 ? -17.466 8.218 14.840 1.00 88.38 168 VAL A N 1
ATOM 1209 C CA . VAL A 1 168 ? -17.815 6.943 15.482 1.00 88.38 168 VAL A CA 1
ATOM 1210 C C . VAL A 1 168 ? -17.786 7.078 17.009 1.00 88.38 168 VAL A C 1
ATOM 1212 O O . VAL A 1 168 ? -18.731 6.668 17.678 1.00 88.38 168 VAL A O 1
ATOM 1215 N N . LEU A 1 169 ? -16.752 7.703 17.574 1.00 87.81 169 LEU A N 1
ATOM 1216 C CA . LEU A 1 169 ? -16.585 7.824 19.021 1.00 87.81 169 LEU A CA 1
ATOM 1217 C C . LEU A 1 169 ? -17.655 8.712 19.679 1.00 87.81 169 LEU A C 1
ATOM 1219 O O . LEU A 1 169 ? -18.227 8.330 20.702 1.00 87.81 169 LEU A O 1
ATOM 1223 N N . PHE A 1 170 ? -17.935 9.883 19.099 1.00 90.81 170 PHE A N 1
ATOM 1224 C CA . PHE A 1 170 ? -18.840 10.872 19.689 1.00 90.81 170 PHE A CA 1
ATOM 1225 C C . PHE A 1 170 ? -20.308 10.654 19.319 1.00 90.81 170 PHE A C 1
ATOM 1227 O O . PHE A 1 170 ? -21.178 10.859 20.163 1.00 90.81 170 PHE A O 1
ATOM 1234 N N . VAL A 1 171 ? -20.600 10.243 18.082 1.00 92.00 171 VAL A N 1
ATOM 1235 C CA . VAL A 1 171 ? -21.981 10.098 17.593 1.00 92.00 171 VAL A CA 1
ATOM 1236 C C . VAL A 1 171 ? -22.503 8.684 17.825 1.00 92.00 171 VAL A C 1
ATOM 1238 O O . VAL A 1 171 ? -23.596 8.528 18.368 1.00 92.00 171 VAL A O 1
ATOM 1241 N N . ILE A 1 172 ? -21.733 7.658 17.447 1.00 91.06 172 ILE A N 1
ATOM 1242 C CA . ILE A 1 172 ? -22.188 6.259 17.520 1.00 91.06 172 ILE A CA 1
ATOM 1243 C C . ILE A 1 172 ? -22.003 5.701 18.934 1.00 91.06 172 ILE A C 1
ATOM 1245 O O . ILE A 1 172 ? -22.960 5.213 19.530 1.00 91.06 172 ILE A O 1
ATOM 1249 N N . LEU A 1 173 ? -20.788 5.786 19.484 1.00 87.88 173 LEU A N 1
ATOM 1250 C CA . LEU A 1 173 ? -20.463 5.229 20.804 1.00 87.88 173 LEU A CA 1
ATOM 1251 C C . LEU A 1 173 ? -20.838 6.167 21.958 1.00 87.88 173 LEU A C 1
ATOM 1253 O O . LEU A 1 173 ? -20.905 5.716 23.099 1.00 87.88 173 LEU A O 1
ATOM 1257 N N . LYS A 1 174 ? -21.074 7.459 21.678 1.00 88.94 174 LYS A N 1
ATOM 1258 C CA . LYS A 1 174 ? -21.337 8.506 22.686 1.00 88.94 174 LYS A CA 1
ATOM 1259 C C . LYS A 1 174 ? -20.326 8.500 23.841 1.00 88.94 174 LYS A C 1
ATOM 1261 O O . LYS A 1 174 ? -20.656 8.821 24.980 1.00 88.94 174 LYS A O 1
ATOM 1266 N N . SER A 1 175 ? -19.086 8.133 23.542 1.00 85.75 175 SER A N 1
ATOM 1267 C CA . SER A 1 175 ? -17.986 8.067 24.501 1.00 85.75 175 SER A CA 1
ATOM 1268 C C . SER A 1 175 ? -17.112 9.314 24.405 1.00 85.75 175 SER A C 1
ATOM 1270 O O . SER A 1 175 ? -16.950 9.889 23.329 1.00 85.75 175 SER A O 1
ATOM 1272 N N . SER A 1 176 ? -16.529 9.738 25.525 1.00 83.31 176 SER A N 1
ATOM 1273 C CA . SER A 1 176 ? -15.554 10.828 25.555 1.00 83.31 176 SER A CA 1
ATOM 1274 C C . SER A 1 176 ? -14.130 10.307 25.346 1.00 83.31 176 SER A C 1
ATOM 1276 O O . SER A 1 176 ? -13.827 9.143 25.609 1.00 83.31 176 SER A O 1
ATOM 1278 N N . LEU A 1 177 ? -13.240 11.183 24.869 1.00 79.25 177 LEU A N 1
ATOM 1279 C CA . LEU A 1 177 ? -11.816 10.871 24.763 1.00 79.25 177 LEU A CA 1
ATOM 1280 C C . LEU A 1 177 ? -11.171 10.827 26.156 1.00 79.25 177 LEU A C 1
ATOM 1282 O O . LEU A 1 177 ? -11.195 11.850 26.853 1.00 79.25 177 LEU A O 1
ATOM 1286 N N . PRO A 1 178 ? -10.528 9.709 26.541 1.00 77.25 178 PRO A N 1
ATOM 1287 C CA . PRO A 1 178 ? -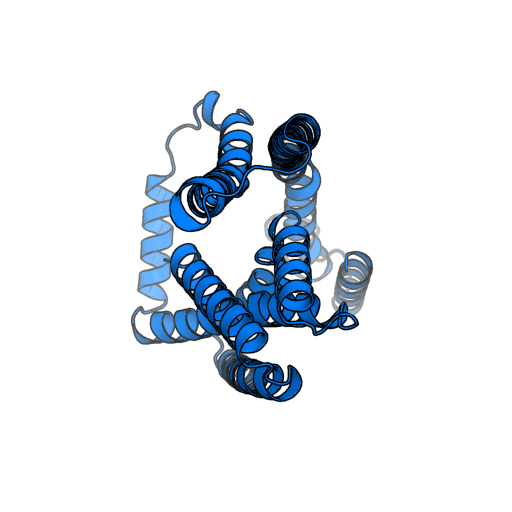9.636 9.689 27.692 1.00 77.25 178 PRO A CA 1
ATOM 1288 C C . PRO A 1 178 ? -8.488 10.676 27.448 1.00 77.25 178 PRO A C 1
ATOM 1290 O O . PRO A 1 178 ? -7.856 10.632 26.397 1.00 77.25 178 PRO A O 1
ATOM 1293 N N . ASN A 1 179 ? -8.217 11.579 28.394 1.00 85.62 179 ASN A N 1
ATOM 1294 C CA . ASN A 1 179 ? -7.137 12.572 28.293 1.00 85.62 179 ASN A CA 1
ATOM 1295 C C . ASN A 1 179 ? -7.156 13.401 26.991 1.00 85.62 179 ASN A C 1
ATOM 1297 O O . ASN A 1 179 ? -6.157 13.477 26.274 1.00 85.62 179 ASN A O 1
ATOM 1301 N N . ARG A 1 180 ? -8.279 14.084 26.719 1.00 84.56 180 ARG A N 1
ATOM 1302 C CA . ARG A 1 180 ? -8.520 14.915 25.517 1.00 84.56 180 ARG A CA 1
ATOM 1303 C C . ARG A 1 180 ? -7.323 15.765 25.067 1.00 84.56 180 ARG A C 1
ATOM 1305 O O . ARG A 1 180 ? -7.082 15.868 23.866 1.00 84.56 180 ARG A O 1
ATOM 1312 N N . MET A 1 181 ? -6.572 16.355 25.998 1.00 86.81 181 MET A N 1
ATOM 1313 C CA . MET A 1 181 ? -5.397 17.178 25.679 1.00 86.81 181 MET A CA 1
ATOM 1314 C C . MET A 1 181 ? -4.263 16.364 25.049 1.00 86.81 181 MET A C 1
ATOM 1316 O O . MET A 1 181 ? -3.721 16.769 24.025 1.00 86.81 181 MET A O 1
ATOM 1320 N N . VAL A 1 182 ? -3.950 15.194 25.610 1.00 90.31 182 VAL A N 1
ATOM 1321 C CA . VAL A 1 182 ? -2.883 14.315 25.109 1.00 90.31 182 VAL A CA 1
ATOM 1322 C C . VAL A 1 182 ? -3.251 13.765 23.733 1.00 90.31 182 VAL A C 1
ATOM 1324 O O . VAL A 1 182 ? -2.429 13.801 22.822 1.00 90.31 182 VAL A O 1
ATOM 1327 N N . THR A 1 183 ? -4.500 13.326 23.543 1.00 87.06 183 THR A N 1
ATOM 1328 C CA . THR A 1 183 ? -4.960 12.819 22.241 1.00 87.06 183 THR A CA 1
ATOM 1329 C C . THR A 1 183 ? -4.945 13.902 21.168 1.00 87.06 183 THR A C 1
ATOM 1331 O O . THR A 1 183 ? -4.475 13.657 20.061 1.00 87.06 183 THR A O 1
ATOM 1334 N N . THR A 1 184 ? -5.427 15.107 21.484 1.00 87.75 184 THR A N 1
ATOM 1335 C CA . THR A 1 184 ? -5.454 16.214 20.514 1.00 87.75 184 THR A CA 1
ATOM 1336 C C . THR A 1 184 ? -4.035 16.646 20.147 1.00 87.75 184 THR A C 1
ATOM 1338 O O . THR A 1 184 ? -3.743 16.852 18.973 1.00 87.75 184 THR A O 1
ATOM 1341 N N . TYR A 1 185 ? -3.133 16.716 21.130 1.00 91.31 185 TYR A N 1
ATOM 1342 C CA . TYR A 1 185 ? -1.726 17.022 20.890 1.00 91.31 185 TYR A CA 1
ATOM 1343 C C . TYR A 1 185 ? -1.054 15.966 20.004 1.00 91.31 185 TYR A C 1
ATOM 1345 O O . TYR A 1 185 ? -0.457 16.312 18.988 1.00 91.31 185 TYR A O 1
ATOM 1353 N N . GLY A 1 186 ? -1.210 14.678 20.333 1.00 90.25 186 GLY A N 1
ATOM 1354 C CA . GLY A 1 186 ? -0.654 13.582 19.537 1.00 90.25 186 GLY A CA 1
ATOM 1355 C C . GLY A 1 186 ? -1.196 13.557 18.108 1.00 90.25 186 GLY A C 1
ATOM 1356 O O . GLY A 1 186 ? -0.451 13.304 17.163 1.00 90.25 186 GLY A O 1
ATOM 1357 N N . LEU A 1 187 ? -2.474 13.893 17.931 1.00 89.06 187 LEU A N 1
ATOM 1358 C CA . LEU A 1 187 ? -3.100 13.998 16.621 1.00 89.06 187 LEU A CA 1
ATOM 1359 C C . LEU A 1 187 ? -2.499 15.125 15.772 1.00 89.06 187 LEU A C 1
ATOM 1361 O O . LEU A 1 187 ? -2.135 14.895 14.619 1.00 89.06 187 LEU A O 1
ATOM 1365 N N . VAL A 1 188 ? -2.374 16.329 16.337 1.00 91.50 188 VAL A N 1
ATOM 1366 C CA . VAL A 1 188 ? -1.760 17.475 15.646 1.00 91.50 188 VAL A CA 1
ATOM 1367 C C . VAL A 1 188 ? -0.316 17.154 15.269 1.00 91.50 188 VAL A C 1
ATOM 1369 O O . VAL A 1 188 ? 0.086 17.378 14.128 1.00 91.50 188 VAL A O 1
ATOM 1372 N N . LEU A 1 189 ? 0.442 16.560 16.195 1.00 92.44 189 LEU A N 1
ATOM 1373 C CA . LEU A 1 189 ? 1.830 16.176 15.957 1.00 92.44 189 LEU A CA 1
ATOM 1374 C C . LEU A 1 189 ? 1.954 15.107 14.861 1.00 92.44 189 LEU A C 1
ATOM 1376 O O . LEU A 1 189 ? 2.872 15.174 14.050 1.00 92.44 189 LEU A O 1
ATOM 1380 N N . SER A 1 190 ? 1.007 14.168 14.782 1.00 89.19 190 SER A N 1
ATOM 1381 C CA . SER A 1 190 ? 0.968 13.144 13.727 1.00 89.19 190 SER A CA 1
ATOM 1382 C C . SER A 1 190 ? 0.715 13.749 12.344 1.00 89.19 190 SER A C 1
ATOM 1384 O O . SER A 1 190 ? 1.367 13.362 11.377 1.00 89.19 190 SER A O 1
ATOM 1386 N N . ILE A 1 191 ? -0.200 14.723 12.241 1.00 90.75 191 ILE A N 1
ATOM 1387 C CA . ILE A 1 191 ? -0.485 15.423 10.977 1.00 90.75 191 ILE A CA 1
ATOM 1388 C C . ILE A 1 191 ? 0.740 16.219 10.523 1.00 90.75 191 ILE A C 1
ATOM 1390 O O . ILE A 1 191 ? 1.158 16.093 9.373 1.00 90.75 191 ILE A O 1
ATOM 1394 N N . LEU A 1 192 ? 1.347 16.996 11.425 1.00 92.44 192 LEU A N 1
ATOM 1395 C CA . LEU A 1 192 ? 2.565 17.752 11.123 1.00 92.44 192 LEU A CA 1
ATOM 1396 C C . LEU A 1 192 ? 3.720 16.825 10.730 1.00 92.44 192 LEU A C 1
ATOM 1398 O O . LEU A 1 192 ? 4.392 17.074 9.732 1.00 92.44 192 LEU A O 1
ATOM 1402 N N . GLY A 1 193 ? 3.906 15.732 11.473 1.00 91.12 193 GLY A N 1
ATOM 1403 C CA . GLY A 1 193 ? 4.912 14.715 11.191 1.00 91.12 193 GLY A CA 1
ATOM 1404 C C . GLY A 1 193 ? 4.752 14.117 9.796 1.00 91.12 193 GLY A C 1
ATOM 1405 O O . GLY A 1 193 ? 5.724 14.072 9.052 1.00 91.12 193 GLY A O 1
ATOM 1406 N N . MET A 1 194 ? 3.531 13.746 9.396 1.00 90.00 194 MET A N 1
ATOM 1407 C CA . MET A 1 194 ? 3.276 13.237 8.042 1.00 90.00 194 MET A CA 1
ATOM 1408 C C . MET A 1 194 ? 3.511 14.275 6.948 1.00 90.00 194 MET A C 1
ATOM 1410 O O . MET A 1 194 ? 3.991 13.918 5.877 1.00 90.00 194 MET A O 1
ATOM 1414 N N . CYS A 1 195 ? 3.213 15.551 7.198 1.00 90.00 195 CYS A N 1
ATOM 1415 C CA . CYS A 1 195 ? 3.498 16.612 6.231 1.00 90.00 195 CYS A CA 1
ATOM 1416 C C . CYS A 1 195 ? 5.010 16.773 6.019 1.00 90.00 195 CYS A C 1
ATOM 1418 O O . CYS A 1 195 ? 5.475 16.767 4.883 1.00 90.00 195 CYS A O 1
ATOM 1420 N N . ILE A 1 196 ? 5.782 16.863 7.107 1.00 91.06 196 ILE A N 1
ATOM 1421 C CA . ILE A 1 196 ? 7.249 16.965 7.049 1.00 91.06 196 ILE A CA 1
ATOM 1422 C C . ILE A 1 196 ? 7.846 15.712 6.399 1.00 91.06 196 ILE A C 1
ATOM 1424 O O . ILE A 1 196 ? 8.732 15.816 5.553 1.00 91.06 196 ILE A O 1
ATOM 1428 N N . PHE A 1 197 ? 7.336 14.535 6.763 1.00 88.62 197 PHE A N 1
ATOM 1429 C CA . PHE A 1 197 ? 7.775 13.257 6.218 1.00 88.62 197 PHE A CA 1
ATOM 1430 C C . PHE A 1 197 ? 7.534 13.157 4.709 1.00 88.62 197 PHE A C 1
ATOM 1432 O O . PHE A 1 197 ? 8.468 12.822 3.990 1.00 88.62 197 PHE A O 1
ATOM 1439 N N . ASN A 1 198 ? 6.343 13.511 4.209 1.00 86.56 198 ASN A N 1
ATOM 1440 C CA . ASN A 1 198 ? 6.060 13.507 2.768 1.00 86.56 198 ASN A CA 1
ATOM 1441 C C . ASN A 1 198 ? 6.963 14.478 2.001 1.00 86.56 198 ASN A C 1
ATOM 1443 O O . ASN A 1 198 ? 7.508 14.115 0.965 1.00 86.56 198 ASN A O 1
ATOM 1447 N N . VAL A 1 199 ? 7.190 15.684 2.531 1.00 88.25 199 VAL A N 1
ATOM 1448 C CA . VAL A 1 199 ? 8.121 16.640 1.910 1.00 88.25 199 VAL A CA 1
ATOM 1449 C C . VAL A 1 199 ? 9.540 16.057 1.855 1.00 88.25 199 VAL A C 1
ATOM 1451 O O . VAL A 1 199 ? 10.185 16.095 0.809 1.00 88.25 199 VAL A O 1
ATOM 1454 N N . GLY A 1 200 ? 10.023 15.463 2.949 1.00 86.69 200 GLY A N 1
ATOM 1455 C CA . GLY A 1 200 ? 11.336 14.812 2.984 1.00 86.69 200 GLY A CA 1
ATOM 1456 C C . GLY A 1 200 ? 11.445 13.604 2.045 1.00 86.69 200 GLY A C 1
ATOM 1457 O O . GLY A 1 200 ? 12.481 13.416 1.404 1.00 86.69 200 GLY A O 1
ATOM 1458 N N . LEU A 1 201 ? 10.377 12.810 1.924 1.00 85.88 201 LEU A N 1
ATOM 1459 C CA . LEU A 1 201 ? 10.305 11.694 0.985 1.00 85.88 201 LEU A CA 1
ATOM 1460 C C . LEU A 1 201 ? 10.386 12.177 -0.459 1.00 85.88 201 LEU A C 1
ATOM 1462 O O . LEU A 1 201 ? 11.199 11.655 -1.208 1.00 85.88 201 LEU A O 1
ATOM 1466 N N . THR A 1 202 ? 9.594 13.171 -0.847 1.00 83.25 202 THR A N 1
ATOM 1467 C CA . THR A 1 202 ? 9.501 13.598 -2.248 1.00 83.25 202 THR A CA 1
ATOM 1468 C C . THR A 1 202 ? 10.768 14.320 -2.709 1.00 83.25 202 THR A C 1
ATOM 1470 O O . THR A 1 202 ? 11.334 13.973 -3.745 1.00 83.25 202 THR A O 1
ATOM 1473 N N . TYR A 1 203 ? 11.273 15.275 -1.922 1.00 83.38 203 TYR A N 1
ATOM 1474 C CA . TYR A 1 203 ? 12.419 16.098 -2.330 1.00 83.38 203 TYR A CA 1
ATOM 1475 C C . TYR A 1 203 ? 13.783 15.514 -1.937 1.00 83.38 203 TYR A C 1
ATOM 1477 O O . TYR A 1 203 ? 14.786 15.842 -2.564 1.00 83.38 203 TYR A O 1
ATOM 1485 N N . GLY A 1 204 ? 13.844 14.670 -0.904 1.00 85.31 204 GLY A N 1
ATOM 1486 C CA . GLY A 1 204 ? 15.087 14.061 -0.428 1.00 85.31 204 GLY A CA 1
ATOM 1487 C C . GLY A 1 204 ? 15.283 12.649 -0.972 1.00 85.31 204 GLY A C 1
ATOM 1488 O O . GLY A 1 204 ? 16.023 12.429 -1.930 1.00 85.31 204 GLY A O 1
ATOM 1489 N N . LEU A 1 205 ? 14.618 11.680 -0.338 1.00 85.00 205 LEU A N 1
ATOM 1490 C CA . LEU A 1 205 ? 14.817 10.252 -0.619 1.00 85.00 205 LEU A CA 1
ATOM 1491 C C . LEU A 1 205 ? 14.364 9.860 -2.033 1.00 85.00 205 LEU A C 1
ATOM 1493 O O . LEU A 1 205 ? 15.061 9.113 -2.713 1.00 85.00 205 LEU A O 1
ATOM 1497 N N . GLY A 1 206 ? 13.237 10.396 -2.497 1.00 84.69 206 GLY A N 1
ATOM 1498 C CA . GLY A 1 206 ? 12.661 10.129 -3.813 1.00 84.69 206 GLY A CA 1
ATOM 1499 C C . GLY A 1 206 ? 13.516 10.673 -4.953 1.00 84.69 206 GLY A C 1
ATOM 1500 O O . GLY A 1 206 ? 13.715 9.979 -5.946 1.00 84.69 206 GLY A O 1
ATOM 1501 N N . ALA A 1 207 ? 14.097 11.866 -4.794 1.00 81.56 207 ALA A N 1
ATOM 1502 C CA . ALA A 1 207 ? 15.010 12.439 -5.783 1.00 81.56 207 ALA A CA 1
ATOM 1503 C C . ALA A 1 207 ? 16.277 11.581 -5.954 1.00 81.56 207 ALA A C 1
ATOM 1505 O O . ALA A 1 207 ? 16.639 11.223 -7.077 1.00 81.56 207 ALA A O 1
ATOM 1506 N N . ILE A 1 208 ? 16.905 11.184 -4.840 1.00 84.50 208 ILE A N 1
ATOM 1507 C CA . ILE A 1 208 ? 18.089 10.309 -4.846 1.00 84.50 208 ILE A CA 1
ATOM 1508 C C . ILE A 1 208 ? 17.735 8.919 -5.389 1.00 84.50 208 ILE A C 1
ATOM 1510 O O . ILE A 1 208 ? 18.500 8.351 -6.173 1.00 84.50 208 ILE A O 1
ATOM 1514 N N . GLY A 1 209 ? 16.572 8.382 -5.008 1.00 83.81 209 GLY A N 1
ATOM 1515 C CA . GLY A 1 209 ? 16.064 7.093 -5.473 1.00 83.81 209 GLY A CA 1
ATOM 1516 C C . GLY A 1 209 ? 15.824 7.069 -6.981 1.00 83.81 209 GLY A C 1
ATOM 1517 O O . GLY A 1 209 ? 16.309 6.164 -7.654 1.00 83.81 209 GLY A O 1
ATOM 1518 N N . ASN A 1 210 ? 15.167 8.093 -7.532 1.00 82.94 210 ASN A N 1
ATOM 1519 C CA . ASN A 1 210 ? 14.929 8.215 -8.972 1.00 82.94 210 ASN A CA 1
ATOM 1520 C C . ASN A 1 210 ? 16.235 8.343 -9.757 1.00 82.94 210 ASN A C 1
ATOM 1522 O O . ASN A 1 210 ? 16.414 7.669 -10.770 1.00 82.94 210 ASN A O 1
ATOM 1526 N N . GLN A 1 211 ? 17.167 9.173 -9.284 1.00 82.69 211 GLN A N 1
ATOM 1527 C CA . GLN A 1 211 ? 18.459 9.339 -9.944 1.00 82.69 211 GLN A CA 1
ATOM 1528 C C . GLN A 1 211 ? 19.274 8.041 -9.918 1.00 82.69 211 GLN A C 1
ATOM 1530 O O . GLN A 1 211 ? 19.803 7.620 -10.946 1.00 82.69 211 GLN A O 1
ATOM 1535 N N . SER A 1 212 ? 19.342 7.385 -8.758 1.00 81.50 212 SER A N 1
ATOM 1536 C CA . SER A 1 212 ? 20.053 6.115 -8.612 1.00 81.50 212 SER A CA 1
ATOM 1537 C C . SER A 1 212 ? 19.401 5.037 -9.473 1.00 81.50 212 SER A C 1
ATOM 1539 O O . SER A 1 212 ? 20.092 4.393 -10.250 1.00 81.50 212 SER A O 1
ATOM 1541 N N . GLY A 1 213 ? 18.075 4.890 -9.423 1.00 79.75 213 GLY A N 1
ATOM 1542 C CA . GLY A 1 213 ? 17.323 3.897 -10.193 1.00 79.75 213 GLY A CA 1
ATOM 1543 C C . GLY A 1 213 ? 17.386 4.093 -11.710 1.00 79.75 213 GLY A C 1
ATOM 1544 O O . GLY A 1 213 ? 17.411 3.109 -12.442 1.00 79.75 213 GLY A O 1
ATOM 1545 N N . ALA A 1 214 ? 17.473 5.335 -12.198 1.00 78.06 214 ALA A N 1
ATOM 1546 C CA . ALA A 1 214 ? 17.625 5.615 -13.627 1.00 78.06 214 ALA A CA 1
ATOM 1547 C C . ALA A 1 214 ? 19.027 5.268 -14.160 1.00 78.06 214 ALA A C 1
ATOM 1549 O O . ALA A 1 214 ? 19.177 4.911 -15.327 1.00 78.06 214 ALA A O 1
ATOM 1550 N N . VAL A 1 215 ? 20.056 5.373 -13.312 1.00 78.88 215 VAL A N 1
ATOM 1551 C CA . VAL A 1 215 ? 21.462 5.174 -13.698 1.00 78.88 215 VAL A CA 1
ATOM 1552 C C . VAL A 1 215 ? 21.961 3.765 -13.363 1.00 78.88 215 VAL A C 1
ATOM 1554 O O . VAL A 1 215 ? 22.835 3.257 -14.058 1.00 78.88 215 VAL A O 1
ATOM 1557 N N . LEU A 1 216 ? 21.397 3.087 -12.359 1.00 77.12 216 LEU A N 1
ATOM 1558 C CA . LEU A 1 216 ? 21.831 1.751 -11.931 1.00 77.12 216 LEU A CA 1
ATOM 1559 C C . LEU A 1 216 ? 21.797 0.704 -13.065 1.00 77.12 216 LEU A C 1
ATOM 1561 O O . LEU A 1 216 ? 22.751 -0.069 -13.171 1.00 77.12 216 LEU A O 1
ATOM 1565 N N . PRO A 1 217 ? 20.798 0.694 -13.975 1.00 76.00 217 PRO A N 1
ATOM 1566 C CA . PRO A 1 217 ? 20.805 -0.216 -15.116 1.00 76.00 217 PRO A CA 1
ATOM 1567 C C . PRO A 1 217 ? 21.923 0.061 -16.133 1.00 76.00 217 PRO A C 1
ATOM 1569 O O . PRO A 1 217 ? 22.328 -0.858 -16.840 1.00 76.00 217 PRO A O 1
ATOM 1572 N N . ALA A 1 218 ? 22.509 1.268 -16.159 1.00 73.25 218 ALA A N 1
ATOM 1573 C CA . ALA A 1 218 ? 23.681 1.579 -16.993 1.00 73.25 218 ALA A CA 1
ATOM 1574 C C . ALA A 1 218 ? 24.933 0.763 -16.605 1.00 73.25 218 ALA A C 1
ATOM 1576 O O . ALA A 1 218 ? 25.893 0.672 -17.375 1.00 73.25 218 ALA A O 1
ATOM 1577 N N . ALA A 1 219 ? 24.939 0.162 -15.407 1.00 71.81 219 ALA A N 1
ATOM 1578 C CA . ALA A 1 219 ? 26.029 -0.690 -14.947 1.00 71.81 219 ALA A CA 1
ATOM 1579 C C . ALA A 1 219 ? 26.130 -2.010 -15.733 1.00 71.81 219 ALA A C 1
ATOM 1581 O O . ALA A 1 219 ? 27.227 -2.557 -15.824 1.00 71.81 219 ALA A O 1
ATOM 1582 N N . PHE A 1 220 ? 25.022 -2.511 -16.297 1.00 70.12 220 PHE A N 1
ATOM 1583 C CA . PHE A 1 220 ? 24.969 -3.795 -17.016 1.00 70.12 220 PHE A CA 1
ATOM 1584 C C . PHE A 1 220 ? 24.247 -3.739 -18.376 1.00 70.12 220 PHE A C 1
ATOM 1586 O O . PHE A 1 220 ? 24.392 -4.669 -19.163 1.00 70.12 220 PHE A O 1
ATOM 1593 N N . MET A 1 221 ? 23.515 -2.662 -18.690 1.00 70.75 221 MET A N 1
ATOM 1594 C CA . MET A 1 221 ? 22.831 -2.452 -19.975 1.00 70.75 221 MET A CA 1
ATOM 1595 C C . MET A 1 221 ? 23.267 -1.144 -20.642 1.00 70.75 221 MET A C 1
ATOM 1597 O O . MET A 1 221 ? 23.565 -0.149 -19.982 1.00 70.75 221 MET A O 1
ATOM 1601 N N . SER A 1 222 ? 23.271 -1.119 -21.976 1.00 65.75 222 SER A N 1
ATOM 1602 C CA . SER A 1 222 ? 23.517 0.102 -22.746 1.00 65.75 222 SER A CA 1
ATOM 1603 C C . SER A 1 222 ? 22.301 1.028 -22.676 1.00 65.75 222 SER A C 1
ATOM 1605 O O . SER A 1 222 ? 21.246 0.702 -23.225 1.00 65.75 222 SER A O 1
ATOM 1607 N N . LEU A 1 223 ? 22.447 2.184 -22.028 1.00 67.06 223 LEU A N 1
ATOM 1608 C CA . LEU A 1 223 ? 21.415 3.218 -21.984 1.00 67.06 223 LEU A CA 1
ATOM 1609 C C . LEU A 1 223 ? 21.830 4.443 -22.817 1.00 67.06 223 LEU A C 1
ATOM 1611 O O . LEU A 1 223 ? 22.972 4.887 -22.699 1.00 67.06 223 LEU A O 1
ATOM 1615 N N . PRO A 1 224 ? 20.908 5.065 -23.579 1.00 60.47 224 PRO A N 1
ATOM 1616 C CA . PRO A 1 224 ? 21.188 6.285 -24.348 1.00 60.47 224 PRO A CA 1
ATOM 1617 C C . PRO A 1 224 ? 21.477 7.520 -23.472 1.00 60.47 224 PRO A C 1
ATOM 1619 O O . PRO A 1 224 ? 21.886 8.557 -23.981 1.00 60.47 224 PRO A O 1
ATOM 1622 N N . ILE A 1 225 ? 21.269 7.414 -22.156 1.00 59.88 225 ILE A N 1
ATOM 1623 C CA . ILE A 1 225 ? 21.399 8.497 -21.171 1.00 59.88 225 ILE A CA 1
ATOM 1624 C C . ILE A 1 225 ? 22.866 8.686 -20.727 1.00 59.88 225 ILE A C 1
ATOM 1626 O O . ILE A 1 225 ? 23.221 9.746 -20.218 1.00 59.88 225 ILE A O 1
ATOM 1630 N N . SER A 1 226 ? 23.738 7.688 -20.932 1.00 56.09 226 SER A N 1
ATOM 1631 C CA . SER A 1 226 ? 25.154 7.762 -20.548 1.00 56.09 226 SER A CA 1
ATOM 1632 C C . SER A 1 226 ? 26.071 7.218 -21.655 1.00 56.09 226 SER A C 1
ATOM 1634 O O . SER A 1 226 ? 25.987 6.028 -21.975 1.00 56.09 226 SER A O 1
ATOM 1636 N N . PRO A 1 227 ? 26.986 8.043 -22.207 1.00 59.94 227 PRO A N 1
ATOM 1637 C CA . PRO A 1 227 ? 27.863 7.669 -23.322 1.00 59.94 227 PRO A CA 1
ATOM 1638 C C . PRO A 1 227 ? 28.914 6.595 -22.984 1.00 59.94 227 PRO A C 1
ATOM 1640 O O . PRO A 1 227 ? 29.541 6.067 -23.898 1.00 59.94 227 PRO A O 1
ATOM 1643 N N . SER A 1 228 ? 29.090 6.240 -21.705 1.00 59.16 228 SER A N 1
ATOM 1644 C CA . SER A 1 228 ? 30.065 5.237 -21.235 1.00 59.16 228 SER A CA 1
ATOM 1645 C C . SER A 1 228 ? 29.424 3.906 -20.805 1.00 59.16 228 SER A C 1
ATOM 1647 O O . SER A 1 228 ? 30.020 3.163 -20.028 1.00 59.16 228 SER A O 1
ATOM 1649 N N . SER A 1 229 ? 28.200 3.613 -21.257 1.00 63.00 229 SER A N 1
ATOM 1650 C CA . SER A 1 229 ? 27.473 2.378 -20.909 1.00 63.00 229 SER A CA 1
ATOM 1651 C C . SER A 1 229 ? 27.715 1.275 -21.951 1.00 63.00 229 SER A C 1
ATOM 1653 O O . SER A 1 229 ? 27.624 1.576 -23.143 1.00 63.00 229 SER A O 1
ATOM 1655 N N . PRO A 1 230 ? 27.930 0.001 -21.566 1.00 71.06 230 PRO A N 1
ATOM 1656 C CA . PRO A 1 230 ? 27.955 -0.546 -20.203 1.00 71.06 230 PRO A CA 1
ATOM 1657 C C . PRO A 1 230 ? 29.263 -0.237 -19.457 1.00 71.06 230 PRO A C 1
ATOM 1659 O O . PRO A 1 230 ? 30.347 -0.349 -20.025 1.00 71.06 230 PRO A O 1
ATOM 1662 N N . ILE A 1 231 ? 29.157 0.105 -18.169 1.00 71.62 231 ILE A N 1
ATOM 1663 C CA . ILE A 1 231 ? 30.318 0.461 -17.328 1.00 71.62 231 ILE A CA 1
ATOM 1664 C C . ILE A 1 231 ? 31.081 -0.792 -16.858 1.00 71.62 231 ILE A C 1
ATOM 1666 O O . ILE A 1 231 ? 32.305 -0.763 -16.727 1.00 71.62 231 ILE A O 1
ATOM 1670 N N . PHE A 1 232 ? 30.372 -1.903 -16.620 1.00 77.31 232 PHE A N 1
ATOM 1671 C CA . PHE A 1 232 ? 30.939 -3.176 -16.171 1.00 77.31 232 PHE A CA 1
ATOM 1672 C C . PHE A 1 232 ? 30.503 -4.341 -17.073 1.00 77.31 232 PHE A C 1
ATOM 1674 O O . PHE A 1 232 ? 29.492 -4.243 -17.770 1.00 77.31 232 PHE A O 1
ATOM 1681 N N . PRO A 1 233 ? 31.226 -5.480 -17.041 1.00 80.69 233 PRO A N 1
ATOM 1682 C CA . PRO A 1 233 ? 30.738 -6.729 -17.615 1.00 80.69 233 PRO A CA 1
ATOM 1683 C C . PRO A 1 233 ? 29.389 -7.127 -17.003 1.00 80.69 233 PRO A C 1
ATOM 1685 O O . PRO A 1 233 ? 29.195 -6.976 -15.796 1.00 80.69 233 PRO A O 1
ATOM 1688 N N . GLU A 1 234 ? 28.497 -7.696 -17.814 1.00 75.31 234 GLU A N 1
ATOM 1689 C CA . GLU A 1 234 ? 27.101 -8.008 -17.463 1.00 75.31 234 GLU A CA 1
ATOM 1690 C C . GLU A 1 234 ? 26.959 -8.755 -16.124 1.00 75.31 234 GLU A C 1
ATOM 1692 O O . GLU A 1 234 ? 26.161 -8.368 -15.273 1.00 75.31 234 GLU A O 1
ATOM 1697 N N . LEU A 1 235 ? 27.811 -9.756 -15.875 1.00 81.81 235 LEU A N 1
ATOM 1698 C CA . LEU A 1 235 ? 27.818 -10.534 -14.630 1.00 81.81 235 LEU A CA 1
ATOM 1699 C C . LEU A 1 235 ? 28.180 -9.689 -13.391 1.00 81.81 235 LEU A C 1
ATOM 1701 O O . LEU A 1 235 ? 27.588 -9.851 -12.325 1.00 81.81 235 LEU A O 1
ATOM 1705 N N . VAL A 1 236 ? 29.160 -8.791 -13.527 1.00 81.94 236 VAL A N 1
ATOM 1706 C CA . VAL A 1 236 ? 29.644 -7.928 -12.437 1.00 81.94 236 VAL A CA 1
ATOM 1707 C C . VAL A 1 236 ? 28.633 -6.818 -12.164 1.00 81.94 236 VAL A C 1
ATOM 1709 O O . VAL A 1 236 ? 28.315 -6.553 -11.008 1.00 81.94 236 VAL A O 1
ATOM 1712 N N . GLY A 1 237 ? 28.078 -6.215 -13.218 1.00 79.75 237 GLY A N 1
ATOM 1713 C CA . GLY A 1 237 ? 27.024 -5.213 -13.095 1.00 79.75 237 GLY A CA 1
ATOM 1714 C C . GLY A 1 237 ? 25.756 -5.781 -12.447 1.00 79.75 237 GLY A C 1
ATOM 1715 O O . GLY A 1 237 ? 25.226 -5.172 -11.520 1.00 79.75 237 GLY A O 1
ATOM 1716 N N . LEU A 1 238 ? 25.323 -6.985 -12.844 1.00 81.62 238 LEU A N 1
ATOM 1717 C CA . LEU A 1 238 ? 24.188 -7.678 -12.224 1.00 81.62 238 LEU A CA 1
ATOM 1718 C C . LEU A 1 238 ? 24.443 -7.972 -10.735 1.00 81.62 238 LEU A C 1
ATOM 1720 O O . LEU A 1 238 ? 23.572 -7.732 -9.900 1.00 81.62 238 LEU A O 1
ATOM 1724 N N . ALA A 1 239 ? 25.640 -8.450 -10.382 1.00 84.75 239 ALA A N 1
ATOM 1725 C CA . ALA A 1 239 ? 26.002 -8.728 -8.993 1.00 84.75 239 ALA A CA 1
ATOM 1726 C C . ALA A 1 239 ? 25.987 -7.462 -8.117 1.00 84.75 239 ALA A C 1
ATOM 1728 O O . ALA A 1 239 ? 25.499 -7.505 -6.988 1.00 84.75 239 ALA A O 1
ATOM 1729 N N . ILE A 1 240 ? 26.467 -6.329 -8.643 1.00 84.12 240 ILE A N 1
ATOM 1730 C CA . ILE A 1 240 ? 26.426 -5.031 -7.951 1.00 84.12 240 ILE A CA 1
ATOM 1731 C C . ILE A 1 240 ? 24.978 -4.588 -7.719 1.00 84.12 240 ILE A C 1
ATOM 1733 O O . ILE A 1 240 ? 24.648 -4.154 -6.619 1.00 84.12 240 ILE A O 1
ATOM 1737 N N . VAL A 1 241 ? 24.104 -4.733 -8.718 1.00 81.62 241 VAL A N 1
ATOM 1738 C CA . VAL A 1 241 ? 22.683 -4.357 -8.609 1.00 81.62 241 VAL A CA 1
ATOM 1739 C C . VAL A 1 241 ? 21.961 -5.221 -7.581 1.00 81.62 241 VAL A C 1
ATOM 1741 O O . VAL A 1 241 ? 21.237 -4.690 -6.745 1.00 81.62 241 VAL A O 1
ATOM 1744 N N . ILE A 1 242 ? 22.190 -6.537 -7.598 1.00 84.31 242 ILE A N 1
ATOM 1745 C CA . ILE A 1 242 ? 21.614 -7.459 -6.611 1.00 84.31 242 ILE A CA 1
ATOM 1746 C C . ILE A 1 242 ? 22.126 -7.126 -5.204 1.00 84.31 242 ILE A C 1
ATOM 1748 O O . ILE A 1 242 ? 21.334 -7.069 -4.267 1.00 84.31 242 ILE A O 1
ATOM 1752 N N . GLY A 1 243 ? 23.427 -6.864 -5.046 1.00 86.25 243 GLY A N 1
ATOM 1753 C CA . GLY A 1 243 ? 24.011 -6.478 -3.759 1.00 86.25 243 GLY A CA 1
ATOM 1754 C C . GLY A 1 243 ? 23.477 -5.141 -3.238 1.00 86.25 243 GLY A C 1
ATOM 1755 O O . GLY A 1 243 ? 23.180 -5.015 -2.053 1.00 86.25 243 GLY A O 1
ATOM 1756 N N . PHE A 1 244 ? 23.303 -4.160 -4.124 1.00 83.50 244 PHE A N 1
ATOM 1757 C CA . PHE A 1 244 ? 22.690 -2.876 -3.799 1.00 83.50 244 PHE A CA 1
ATOM 1758 C C . PHE A 1 244 ? 21.223 -3.038 -3.382 1.00 83.50 244 PHE A C 1
ATOM 1760 O O . PHE A 1 244 ? 20.834 -2.531 -2.333 1.00 83.50 244 PHE A O 1
ATOM 1767 N N . ALA A 1 245 ? 20.428 -3.787 -4.154 1.00 79.69 245 ALA A N 1
ATOM 1768 C CA . ALA A 1 245 ? 19.034 -4.080 -3.827 1.00 79.69 245 ALA A CA 1
ATOM 1769 C C . ALA A 1 245 ? 18.912 -4.788 -2.469 1.00 79.69 245 ALA A C 1
ATOM 1771 O O . ALA A 1 245 ? 18.105 -4.388 -1.640 1.00 79.69 245 ALA A O 1
ATOM 1772 N N . PHE A 1 246 ? 19.776 -5.769 -2.198 1.00 84.75 246 PHE A N 1
ATOM 1773 C CA . PHE A 1 246 ? 19.811 -6.466 -0.914 1.00 84.75 246 PHE A CA 1
ATOM 1774 C C . PHE A 1 246 ? 20.140 -5.541 0.270 1.00 84.75 246 PHE A C 1
ATOM 1776 O O . PHE A 1 246 ? 19.568 -5.694 1.345 1.00 84.75 246 PHE A 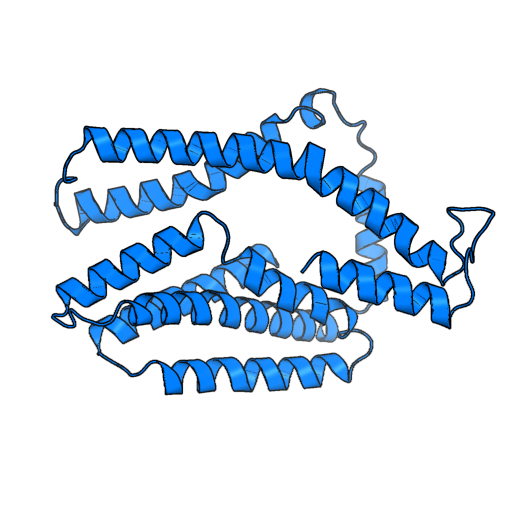O 1
ATOM 1783 N N . LEU A 1 247 ? 21.055 -4.581 0.096 1.00 83.94 247 LEU A N 1
ATOM 1784 C CA . LEU A 1 247 ? 21.404 -3.613 1.144 1.00 83.94 247 LEU A CA 1
ATOM 1785 C C . LEU A 1 247 ? 20.305 -2.575 1.395 1.00 83.94 247 LEU A C 1
ATOM 1787 O O . LEU A 1 247 ? 20.185 -2.080 2.515 1.00 83.94 247 LEU A O 1
ATOM 1791 N N . MET A 1 248 ? 19.534 -2.234 0.363 1.00 74.06 248 MET A N 1
ATOM 1792 C CA . MET A 1 248 ? 18.426 -1.282 0.455 1.00 74.06 248 MET A CA 1
ATOM 1793 C C . MET A 1 248 ? 17.182 -1.872 1.134 1.00 74.06 248 MET A C 1
ATOM 1795 O O . MET A 1 248 ? 16.401 -1.100 1.695 1.00 74.06 248 MET A O 1
ATOM 1799 N N . GLY A 1 249 ? 17.055 -3.205 1.158 1.00 56.59 249 GLY A N 1
ATOM 1800 C CA . GLY A 1 249 ? 15.970 -3.936 1.820 1.00 56.59 249 GLY A CA 1
ATOM 1801 C C . GLY A 1 249 ? 14.916 -4.439 0.852 1.00 56.59 249 GLY A C 1
ATOM 1802 O O . GLY A 1 249 ? 14.248 -3.590 0.224 1.00 56.59 249 GLY A O 1
#

Secondary structure (DSSP, 8-state):
-HHHHHHHHHHHHHHHHHHHHHHT--HHHHHHHHHHHHHHHHHHHHHSHHHHHHHHHHHHHHHHHT-TTHHHHHHHHHHHHHHHTT-TT-HHHHHHHHHHHHHHHHHHHHHHHHHHHHHS-HHHHHHHHHHHHHTT-S---TTTTSTHHHHHHHHHHHHHHHHHHHHIIIIIS-PPPTTHHHHHHHHHHHHHHHHHHHHHIIIIIHHHHHHHHHHGGGGTS--TT-TT---S-HHHHHHHHHHHHHHH-

InterPro domains:
  IPR011435 Na(+), Li(+), K(+)/H(+) antiporter subunit A/B [PF07556] (2-115)
  IPR011435 Na(+), Li(+), K(+)/H(+) antiporter subunit A/B [PF07556] (162-249)

Sequence (249 aa):
PLVLIVGAGVGIAAILGTIRFVRGWSLKPMIYCALVPVLILTAYAWVDPNLRVILGLAWDCGAVTTGPVTVPLVLSLGIGIANAAGKGDSSLSGFGVVTMASLFPIMAVLILGIVVSSTITPEQIIAAAEAQASAGSAELTVWDQTPVNEIVLGVRAILPLVIFLMFVLFVILKSSLPNRMVTTYGLVLSILGMCIFNVGLTYGLGAIGNQSGAVLPAAFMSLPISPSSPIFPELVGLAIVIGFAFLMG

Organism: NCBI:txid408172